Protein AF-A0A165RCX1-F1 (afdb_monomer)

pLDDT: mean 84.47, std 16.73, range [32.44, 98.56]

Nearest PDB structures (foldseek):
  8ajq-assembly2_C  TM=8.311E-01  e=4.755E-07  Pseudomonas aeruginosa PAO1
  3fm0-assembly1_A  TM=1.451E-01  e=5.778E+00  Homo sapiens
  7uio-assembly1_Bp  TM=1.287E-01  e=6.881E+00  Saccharomyces cerevisiae S288C
  7uic-assembly1_p  TM=1.287E-01  e=6.881E+00  Saccharomyces cerevisiae S288C

Sequence (356 aa):
MSTLGETTLGGSCHCGALTYTATTSSPTFTGYCHCTKCQRLTGGPLVATIHFPPNSVTFSAVPVAALHTYRPASCPHETRYRCNVCGVGVGSVNAMEGHTAV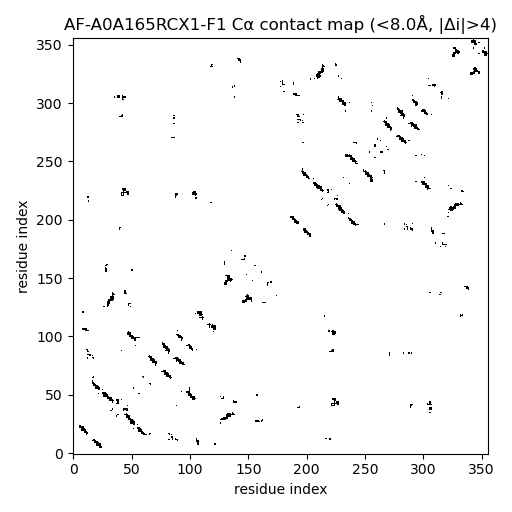WGATLTRIAVAGEDSAGKIAMWEKISPVLHFYYGVRVLDVRDGLRKYRESAPEEAGKPGSWNLQGGDMEETDGGEGRSENGGDSDVIHGGCFCGEVRYTFSPSSIKRSAYCHCTQCQKLSGCPFIHTIHLFSSAVSFTLAPSGDSKTEKSTILASDIDANALPSSFRTYNSPVKSHKTRLRCATCGTCVASSNSQTGTTSVWGVHLTRSQSEHISHWDKVKPTAHIFYDTHLLEIKDGLSKWSGYEGSSKRLDL

Solvent-accessible surface area (backbone atoms only — not comparable to full-atom values): 19207 Å² total; per-residue (Å²): 134,81,79,81,72,87,47,76,44,48,28,31,29,70,78,56,33,24,32,36,40,31,51,62,91,44,58,34,38,36,28,34,39,15,38,66,67,57,13,40,59,34,33,8,55,36,34,36,37,39,25,24,47,63,90,50,61,50,77,49,41,62,58,63,77,21,51,39,75,49,56,47,87,93,42,70,56,35,40,34,37,28,20,64,68,64,51,13,53,42,32,36,38,31,71,81,80,48,32,32,36,33,26,51,39,16,40,40,61,46,62,50,93,98,45,76,55,68,46,51,48,60,64,40,94,80,58,54,57,55,32,34,17,18,46,71,54,44,79,69,78,72,67,69,78,56,49,72,26,54,54,63,71,59,89,62,62,44,42,93,79,47,84,67,70,66,80,68,84,78,83,81,68,82,77,60,80,81,76,79,77,88,73,70,97,63,73,60,47,50,31,34,32,84,80,58,41,37,29,36,39,33,44,61,90,45,57,77,43,32,26,36,36,14,38,56,68,54,10,25,56,28,11,6,50,32,28,36,42,35,35,26,45,12,84,50,29,39,34,41,38,38,74,62,98,52,98,78,56,77,70,47,76,46,46,53,64,71,66,38,89,91,68,56,58,79,57,47,41,72,33,60,40,90,92,44,65,55,34,35,36,37,16,29,53,85,75,45,18,62,45,35,31,43,28,75,86,73,54,28,31,30,35,34,60,56,34,38,44,55,45,97,84,62,43,61,56,65,42,91,71,60,55,61,65,32,34,21,22,40,85,25,48,75,63,79,72,66,74,86,59,52,37,12,60,31,55,82,94,79,42,58,73,55,95,126

Radius of gyration: 20.04 Å; Cα contacts (8 Å, |Δi|>4): 829; chains: 1; bounding box: 47×46×71 Å

Foldseek 3Di:
DDDPDFDKWKFAFQVRQKIKIATLLFFQFWEWEQDLVLCQQQLALIWTKTKGAAPRMDMDGVVPQQWDWDADPVGNQKIWIAGPALLATAWIARNVVRITIGTQLRIDFDQDPPHGSFAHHPPCVSRPHQAYACCLLGQDDFPPQHHHYVHGDDPLGRHVPSSPPHHDDDPPPCSDDPDAPPPDDDQKWKFAHPVPQKIKIFGLVQFPAWAWEQGSSSCSSRSHLTFGKTKGQQQGMKIWGDPDPDPPGDIDIDGSLPADPVDHPCQWDWHANPVQNQKIFTAGNVSSRRAWIAGNVPNIIMGTQSRIDADPSSHHHPCVSRPHQAYACCVNGSGDGDRPHWYFVHDPPPGDTDDD

Organism: NCBI:txid1314783

Structure (mmCIF, N/CA/C/O backbone):
data_AF-A0A165RCX1-F1
#
_entry.id   AF-A0A165RCX1-F1
#
loop_
_atom_site.group_PDB
_atom_site.id
_atom_site.type_symbol
_atom_site.label_atom_id
_atom_site.label_alt_id
_atom_site.label_comp_id
_atom_site.label_asym_id
_atom_site.label_entity_id
_atom_site.label_seq_id
_atom_site.pdbx_PDB_ins_code
_atom_site.Cartn_x
_atom_site.Cartn_y
_atom_site.Cartn_z
_atom_site.occupancy
_atom_site.B_iso_or_equiv
_atom_site.auth_seq_id
_atom_site.auth_comp_id
_atom_site.auth_asym_id
_atom_site.auth_atom_id
_atom_site.pdbx_PDB_model_num
ATOM 1 N N . MET A 1 1 ? 10.638 3.370 -43.139 1.00 33.19 1 MET A N 1
ATOM 2 C CA . MET A 1 1 ? 10.515 2.564 -41.907 1.00 33.19 1 MET A CA 1
ATOM 3 C C . MET A 1 1 ? 10.832 3.485 -40.739 1.00 33.19 1 MET A C 1
ATOM 5 O O . MET A 1 1 ? 11.990 3.843 -40.582 1.00 33.19 1 MET A O 1
ATOM 9 N N . SER A 1 2 ? 9.826 3.984 -40.015 1.00 32.88 2 SER A N 1
ATOM 10 C CA . SER A 1 2 ? 10.064 4.814 -38.827 1.00 32.88 2 SER A CA 1
ATOM 11 C C . SER A 1 2 ? 10.505 3.910 -37.681 1.00 32.88 2 SER A C 1
ATOM 13 O O . SER A 1 2 ? 9.765 3.009 -37.287 1.00 32.88 2 SER A O 1
ATOM 15 N N . THR A 1 3 ? 11.702 4.138 -37.157 1.00 32.44 3 THR A N 1
ATOM 16 C CA . THR A 1 3 ? 12.130 3.618 -35.861 1.00 32.44 3 THR A CA 1
ATOM 17 C C . THR A 1 3 ? 11.095 4.037 -34.814 1.00 32.44 3 THR A C 1
ATOM 19 O O . THR A 1 3 ? 10.860 5.226 -34.605 1.00 32.44 3 THR A O 1
ATOM 22 N N . LEU A 1 4 ? 10.402 3.071 -34.203 1.00 39.44 4 LEU A N 1
ATOM 23 C CA . LEU A 1 4 ? 9.544 3.335 -33.047 1.00 39.44 4 LEU A CA 1
ATOM 24 C C . LEU A 1 4 ? 10.448 3.891 -31.942 1.00 39.44 4 LEU A C 1
ATOM 26 O O . LEU A 1 4 ? 11.318 3.179 -31.446 1.00 39.44 4 LEU A O 1
ATOM 30 N N . GLY A 1 5 ? 10.298 5.181 -31.637 1.00 48.25 5 GLY A N 1
ATOM 31 C CA . GLY A 1 5 ? 11.112 5.875 -30.646 1.00 48.25 5 GLY A CA 1
ATOM 32 C C . GLY A 1 5 ? 11.028 5.199 -29.280 1.00 48.25 5 GLY A C 1
ATOM 33 O O . GLY A 1 5 ? 9.949 4.813 -28.821 1.00 48.25 5 GLY A O 1
ATOM 34 N N . GLU A 1 6 ? 12.182 5.056 -28.639 1.00 58.31 6 GLU A N 1
ATOM 35 C CA . GLU A 1 6 ? 12.321 4.617 -27.256 1.00 58.31 6 GLU A CA 1
ATOM 36 C C . GLU A 1 6 ? 11.363 5.427 -26.362 1.00 58.31 6 GLU A C 1
ATOM 38 O O . GLU A 1 6 ? 11.408 6.656 -26.340 1.00 58.31 6 GLU A O 1
ATOM 43 N N . THR A 1 7 ? 10.428 4.756 -25.684 1.00 69.06 7 THR A N 1
ATOM 44 C CA . THR A 1 7 ? 9.457 5.434 -24.812 1.00 69.06 7 THR A CA 1
ATOM 45 C C . THR A 1 7 ? 9.943 5.370 -23.365 1.00 69.06 7 THR A C 1
ATOM 47 O O . THR A 1 7 ? 10.359 4.318 -22.880 1.00 69.06 7 THR A O 1
ATOM 50 N N . THR A 1 8 ? 9.911 6.499 -22.660 1.00 81.69 8 THR A N 1
ATOM 51 C CA . THR A 1 8 ? 10.317 6.584 -21.252 1.00 81.69 8 THR A CA 1
ATOM 52 C C . THR A 1 8 ? 9.111 6.397 -20.335 1.00 81.69 8 THR A C 1
ATOM 54 O O . THR A 1 8 ? 8.131 7.137 -20.407 1.00 81.69 8 THR A O 1
ATOM 57 N N . LEU A 1 9 ? 9.203 5.429 -19.430 1.00 87.06 9 LEU A N 1
ATOM 58 C CA . LEU A 1 9 ? 8.321 5.260 -18.290 1.00 87.06 9 LEU A CA 1
ATOM 59 C C . LEU A 1 9 ? 8.749 6.213 -17.178 1.00 87.06 9 LEU A C 1
ATOM 61 O O . LEU A 1 9 ? 9.915 6.242 -16.795 1.00 87.06 9 LEU A O 1
ATOM 65 N N . GLY A 1 10 ? 7.800 6.960 -16.627 1.00 90.94 10 GLY A N 1
ATOM 66 C CA . GLY A 1 10 ? 8.022 7.801 -15.457 1.00 90.94 10 GLY A CA 1
ATOM 67 C C . GLY A 1 10 ? 7.192 7.340 -14.268 1.00 90.94 10 GLY A C 1
ATOM 68 O O . GLY A 1 10 ? 6.138 6.718 -14.422 1.00 90.94 10 GLY A O 1
ATOM 69 N N . GLY A 1 11 ? 7.636 7.702 -13.073 1.00 93.62 11 GLY A N 1
ATOM 70 C CA . GLY A 1 11 ? 6.848 7.548 -11.863 1.00 93.62 11 GLY A CA 1
ATOM 71 C C . GLY A 1 11 ? 7.329 8.440 -10.733 1.00 93.62 11 GLY A C 1
ATOM 72 O O . GLY A 1 11 ? 8.311 9.175 -10.839 1.00 93.62 11 GLY A O 1
ATOM 73 N N . SER A 1 12 ? 6.580 8.412 -9.637 1.00 95.94 12 SER A N 1
ATOM 74 C CA . SER A 1 12 ? 6.828 9.268 -8.484 1.00 95.94 12 SER A CA 1
ATOM 75 C C . SER A 1 12 ? 6.218 8.731 -7.198 1.00 95.94 12 SER A C 1
ATOM 77 O O . SER A 1 12 ? 5.241 7.975 -7.198 1.00 95.94 12 SER A O 1
ATOM 79 N N . CYS A 1 13 ? 6.765 9.180 -6.074 1.00 95.94 13 CYS A N 1
ATOM 80 C CA . CYS A 1 13 ? 6.106 9.092 -4.781 1.00 95.94 13 CYS A CA 1
ATOM 81 C C . CYS A 1 13 ? 4.832 9.964 -4.753 1.00 95.94 13 CYS A C 1
ATOM 83 O O . CYS A 1 13 ? 4.550 10.723 -5.680 1.00 95.94 13 CYS A O 1
ATOM 85 N N . HIS A 1 14 ? 4.050 9.893 -3.673 1.00 94.94 14 HIS A N 1
ATOM 86 C CA . HIS A 1 14 ? 2.786 10.634 -3.591 1.00 94.94 14 HIS A CA 1
ATOM 87 C C . HIS A 1 14 ? 2.949 12.164 -3.635 1.00 94.94 14 HIS A C 1
ATOM 89 O O . HIS A 1 14 ? 2.127 12.836 -4.246 1.00 94.94 14 HIS A O 1
ATOM 95 N N . CYS A 1 15 ? 3.989 12.727 -3.011 1.00 94.62 15 CYS A N 1
ATOM 96 C CA . CYS A 1 15 ? 4.211 14.180 -3.010 1.00 94.62 15 CYS A CA 1
ATOM 97 C C . CYS A 1 15 ? 5.025 14.698 -4.207 1.00 94.62 15 CYS A C 1
ATOM 99 O O . CYS A 1 15 ? 5.270 15.895 -4.280 1.00 94.62 15 CYS A O 1
ATOM 101 N N . GLY A 1 16 ? 5.498 13.824 -5.100 1.00 95.19 16 GLY A N 1
ATOM 102 C CA . GLY A 1 16 ? 6.327 14.206 -6.249 1.00 95.19 16 GLY A CA 1
ATOM 103 C C . GLY A 1 16 ? 7.797 14.517 -5.938 1.00 95.19 16 GLY A C 1
ATOM 104 O O . GLY A 1 16 ? 8.593 14.577 -6.864 1.00 95.19 16 GLY A O 1
ATOM 105 N N . ALA A 1 17 ? 8.194 14.638 -4.666 1.00 97.00 17 ALA A N 1
ATOM 106 C CA . ALA A 1 17 ? 9.572 14.975 -4.281 1.00 97.00 17 ALA A CA 1
ATOM 107 C C . ALA A 1 17 ? 10.608 13.878 -4.598 1.00 97.00 17 ALA A C 1
ATOM 109 O O . ALA A 1 17 ? 11.802 14.148 -4.583 1.00 97.00 17 ALA A O 1
ATOM 110 N N . LEU A 1 18 ? 10.162 12.643 -4.845 1.00 98.00 18 LEU A N 1
ATOM 111 C CA . LEU A 1 18 ? 10.976 11.535 -5.346 1.00 98.00 18 LEU A CA 1
ATOM 112 C C . LEU A 1 18 ? 10.326 11.017 -6.628 1.00 98.00 18 LEU A C 1
ATOM 114 O O . LEU A 1 18 ? 9.176 10.571 -6.597 1.00 98.00 18 LEU A O 1
ATOM 118 N N . THR A 1 19 ? 11.065 11.058 -7.726 1.00 97.44 19 THR A N 1
ATOM 119 C CA . THR A 1 19 ? 10.664 10.592 -9.053 1.00 97.44 19 THR A CA 1
ATOM 120 C C . THR A 1 19 ? 11.616 9.515 -9.555 1.00 97.44 19 THR A C 1
ATOM 122 O O . THR A 1 19 ? 12.693 9.293 -8.993 1.00 97.44 19 THR A O 1
ATOM 125 N N . TYR A 1 20 ? 11.199 8.820 -10.607 1.00 95.00 20 TYR A N 1
ATOM 126 C CA . TYR A 1 20 ? 12.071 7.937 -11.360 1.00 95.00 20 TYR A CA 1
ATOM 127 C C . TYR A 1 20 ? 11.688 7.893 -12.835 1.00 95.00 20 TYR A C 1
ATOM 129 O O . TYR A 1 20 ? 10.532 8.139 -13.192 1.00 95.00 20 TYR A O 1
ATOM 137 N N . THR A 1 21 ? 12.660 7.544 -13.670 1.00 93.38 21 THR A N 1
ATOM 138 C CA . THR A 1 21 ? 12.476 7.257 -15.094 1.00 93.38 21 THR A CA 1
ATOM 139 C C . THR A 1 21 ? 13.126 5.926 -15.460 1.00 93.38 21 THR A C 1
ATOM 141 O O . THR A 1 21 ? 14.134 5.541 -14.867 1.00 93.38 21 THR A O 1
ATOM 144 N N . ALA A 1 22 ? 12.535 5.216 -16.417 1.00 88.56 22 ALA A N 1
ATOM 145 C CA . ALA A 1 22 ? 13.043 3.967 -16.978 1.00 88.56 22 ALA A CA 1
ATOM 146 C C . ALA A 1 22 ? 12.655 3.861 -18.459 1.00 88.56 22 ALA A C 1
ATOM 148 O O . ALA A 1 22 ? 11.635 4.410 -18.863 1.00 88.56 22 ALA A O 1
ATOM 149 N N . THR A 1 23 ? 13.409 3.139 -19.279 1.00 79.19 23 THR A N 1
ATOM 150 C CA . THR A 1 23 ? 13.023 2.892 -20.680 1.00 79.19 23 THR A CA 1
ATOM 151 C C . THR A 1 23 ? 12.038 1.716 -20.784 1.00 79.19 23 THR A C 1
ATOM 153 O O . THR A 1 23 ? 12.286 0.638 -20.248 1.00 79.19 23 THR A O 1
ATOM 156 N N . THR A 1 24 ? 10.928 1.876 -21.520 1.00 63.91 24 THR A N 1
ATOM 157 C CA . THR A 1 24 ? 9.853 0.864 -21.622 1.00 63.91 24 THR A CA 1
ATOM 158 C C . THR A 1 24 ? 10.139 -0.282 -22.583 1.00 63.91 24 THR A C 1
ATOM 160 O O . THR A 1 24 ? 9.441 -1.285 -22.525 1.00 63.91 24 THR A O 1
ATOM 163 N N . SER A 1 25 ? 11.118 -0.165 -23.483 1.00 65.38 25 SER A N 1
ATOM 164 C CA . SER A 1 25 ? 11.589 -1.315 -24.275 1.00 65.38 25 SER A CA 1
ATOM 165 C C . SER A 1 25 ? 12.418 -2.298 -23.442 1.00 65.38 25 SER A C 1
ATOM 167 O O . SER A 1 25 ? 12.878 -3.304 -23.973 1.00 65.38 25 SER A O 1
ATOM 169 N N . SER A 1 26 ? 12.622 -1.990 -22.158 1.00 65.88 26 SER A N 1
ATOM 170 C CA . SER A 1 26 ? 13.624 -2.623 -21.317 1.00 65.88 26 SER A CA 1
ATOM 171 C C . SER A 1 26 ? 13.150 -3.136 -19.954 1.00 65.88 26 SER A C 1
ATOM 173 O O . SER A 1 26 ? 14.048 -3.478 -19.191 1.00 65.88 26 SER A O 1
ATOM 175 N N . PRO A 1 27 ? 11.859 -3.229 -19.544 1.00 82.31 27 PRO A N 1
ATOM 176 C CA . PRO A 1 27 ? 11.583 -4.070 -18.386 1.00 82.31 27 PRO A CA 1
ATOM 177 C C . PRO A 1 27 ? 12.068 -5.496 -18.713 1.00 82.31 27 PRO A C 1
ATOM 179 O O . PRO A 1 27 ? 12.226 -5.844 -19.879 1.00 82.31 27 PRO A O 1
ATOM 182 N N . THR A 1 28 ? 12.396 -6.294 -17.701 1.00 82.38 28 THR A N 1
ATOM 183 C CA . THR A 1 28 ? 12.773 -7.716 -17.816 1.00 82.38 28 THR A CA 1
ATOM 184 C C . THR A 1 28 ? 11.631 -8.628 -17.396 1.00 82.38 28 THR A C 1
ATOM 186 O O . THR A 1 28 ? 11.452 -9.695 -17.976 1.00 82.38 28 THR A O 1
ATOM 189 N N . PHE A 1 29 ? 10.838 -8.199 -16.411 1.00 85.81 29 PHE A N 1
ATOM 190 C CA . PHE A 1 29 ? 9.737 -8.977 -15.858 1.00 85.81 29 PHE A CA 1
ATOM 191 C C . PHE A 1 29 ? 8.668 -8.084 -15.205 1.00 85.81 29 PHE A C 1
ATOM 193 O O . PHE A 1 29 ? 8.992 -7.092 -14.554 1.00 85.81 29 PHE A O 1
ATOM 200 N N . THR A 1 30 ? 7.388 -8.447 -15.319 1.00 90.44 30 THR A N 1
ATOM 201 C CA . THR A 1 30 ? 6.288 -7.821 -14.567 1.00 90.44 30 THR A CA 1
ATOM 202 C C . THR A 1 30 ? 5.461 -8.877 -13.844 1.00 90.44 30 THR A C 1
ATOM 204 O O . THR A 1 30 ? 4.984 -9.844 -14.434 1.00 90.44 30 THR A O 1
ATOM 207 N N . GLY A 1 31 ? 5.245 -8.698 -12.542 1.00 93.31 31 GLY A N 1
ATOM 208 C CA . GLY A 1 31 ? 4.574 -9.714 -11.730 1.00 93.31 31 GLY A CA 1
ATOM 209 C C . GLY A 1 31 ? 3.887 -9.156 -10.495 1.00 93.31 31 GLY A C 1
ATOM 210 O O . GLY A 1 31 ? 4.320 -8.150 -9.925 1.00 93.31 31 GLY A O 1
ATOM 211 N N . TYR A 1 32 ? 2.830 -9.836 -10.058 1.00 96.56 32 TYR A N 1
ATOM 212 C CA . TYR A 1 32 ? 2.192 -9.592 -8.772 1.00 96.56 32 TYR A CA 1
ATOM 213 C C . TYR A 1 32 ? 2.897 -10.405 -7.684 1.00 96.56 32 TYR A C 1
ATOM 215 O O . TYR A 1 32 ? 2.790 -11.630 -7.638 1.00 96.56 32 TYR A O 1
ATOM 223 N N . CYS A 1 33 ? 3.600 -9.713 -6.789 1.00 95.19 33 CYS A N 1
ATOM 224 C CA . CYS A 1 33 ? 4.242 -10.326 -5.633 1.00 95.19 33 CYS A CA 1
ATOM 225 C C . CYS A 1 33 ? 3.265 -10.392 -4.458 1.00 95.19 33 CYS A C 1
ATOM 227 O O . CYS A 1 33 ? 2.724 -9.365 -4.030 1.00 95.19 33 CYS A O 1
ATOM 229 N N . HIS A 1 34 ? 3.092 -11.592 -3.908 1.00 96.06 34 HIS A N 1
ATOM 230 C CA . HIS A 1 34 ? 2.245 -11.858 -2.744 1.00 96.06 34 HIS A CA 1
ATOM 231 C C . HIS A 1 34 ? 3.045 -12.076 -1.461 1.00 96.06 34 HIS A C 1
ATOM 233 O O . HIS A 1 34 ? 2.449 -12.358 -0.432 1.00 96.06 34 HIS A O 1
ATOM 239 N N . CYS A 1 35 ? 4.373 -11.938 -1.451 1.00 92.19 35 CYS A N 1
ATOM 240 C CA . CYS A 1 35 ? 5.143 -12.283 -0.255 1.00 92.19 35 CYS A CA 1
ATOM 241 C C . CYS A 1 35 ? 4.790 -11.378 0.940 1.00 92.19 35 CYS A C 1
ATOM 243 O O . CYS A 1 35 ? 4.553 -10.171 0.800 1.00 92.19 35 CYS A O 1
ATOM 245 N N . THR A 1 36 ? 4.813 -11.937 2.151 1.00 90.81 36 THR A N 1
ATOM 246 C CA . THR A 1 36 ? 4.453 -11.202 3.377 1.00 90.81 36 THR A CA 1
ATOM 247 C C . THR A 1 36 ? 5.357 -9.990 3.624 1.00 90.81 36 THR A C 1
ATOM 249 O O . THR A 1 36 ? 4.911 -8.993 4.195 1.00 90.81 36 THR A O 1
ATOM 252 N N . LYS A 1 37 ? 6.606 -10.006 3.132 1.00 89.12 37 LYS A N 1
ATOM 253 C CA . LYS A 1 37 ? 7.520 -8.852 3.183 1.00 89.12 37 LYS A CA 1
ATOM 254 C C . LYS A 1 37 ? 6.995 -7.679 2.345 1.00 89.12 37 LYS A C 1
ATOM 256 O O . LYS A 1 37 ? 6.955 -6.556 2.849 1.00 89.12 37 LYS A O 1
ATOM 261 N N . CYS A 1 38 ? 6.571 -7.925 1.104 1.00 90.94 38 CYS A N 1
ATOM 262 C CA . CYS A 1 38 ? 5.981 -6.908 0.231 1.00 90.94 38 CYS A CA 1
ATOM 263 C C . CYS A 1 38 ? 4.650 -6.404 0.789 1.00 90.94 38 CYS A C 1
ATOM 265 O O . CYS A 1 38 ? 4.443 -5.190 0.844 1.00 90.94 38 CYS A O 1
ATOM 267 N N . GLN A 1 39 ? 3.800 -7.309 1.284 1.00 93.88 39 GLN A N 1
ATOM 268 C CA . GLN A 1 39 ? 2.533 -6.942 1.920 1.00 93.88 39 GLN A CA 1
ATOM 269 C C . GLN A 1 39 ? 2.754 -6.008 3.120 1.00 93.88 39 GLN A C 1
ATOM 271 O O . GLN A 1 39 ? 2.179 -4.922 3.201 1.00 93.88 39 GLN A O 1
ATOM 276 N N . ARG A 1 40 ? 3.662 -6.375 4.037 1.00 89.06 40 ARG A N 1
ATOM 277 C CA . ARG A 1 40 ? 3.964 -5.558 5.220 1.00 89.06 40 ARG A CA 1
ATOM 278 C C . ARG A 1 40 ? 4.644 -4.235 4.870 1.00 89.06 40 ARG A C 1
ATOM 280 O O . ARG A 1 40 ? 4.376 -3.233 5.524 1.00 89.06 40 ARG A O 1
ATOM 287 N N . LEU A 1 41 ? 5.492 -4.192 3.845 1.00 86.56 41 LEU A N 1
ATOM 288 C CA . LEU A 1 41 ? 6.170 -2.960 3.438 1.00 86.56 41 LEU A CA 1
ATOM 289 C C . LEU A 1 41 ? 5.199 -1.913 2.875 1.00 86.56 41 LEU A C 1
ATOM 291 O O . LEU A 1 41 ? 5.321 -0.724 3.176 1.00 86.56 41 LEU A O 1
ATOM 295 N N . THR A 1 42 ? 4.282 -2.361 2.024 1.00 90.25 42 THR A N 1
ATOM 296 C CA . THR A 1 42 ? 3.427 -1.494 1.204 1.00 90.25 42 THR A CA 1
ATOM 297 C C . THR A 1 42 ? 2.068 -1.220 1.845 1.00 90.25 42 THR A C 1
ATOM 299 O O . THR A 1 42 ? 1.479 -0.166 1.614 1.00 90.25 42 THR A O 1
ATOM 302 N N . GLY A 1 43 ? 1.579 -2.139 2.685 1.00 90.75 43 GLY A N 1
ATOM 303 C CA . GLY A 1 43 ? 0.225 -2.101 3.240 1.00 90.75 43 GLY A CA 1
ATOM 304 C C . GLY A 1 43 ? -0.846 -2.656 2.291 1.00 90.75 43 GLY A C 1
ATOM 305 O O . GLY A 1 43 ? -2.028 -2.621 2.633 1.00 90.75 43 GLY A O 1
ATOM 306 N N . GLY A 1 44 ? -0.462 -3.163 1.112 1.00 95.38 44 GLY A N 1
ATOM 307 C CA . GLY A 1 44 ? -1.372 -3.800 0.159 1.00 95.38 44 GLY A CA 1
ATOM 308 C C . GLY A 1 44 ? -1.352 -5.335 0.242 1.00 95.38 44 GLY A C 1
ATOM 309 O O . GLY A 1 44 ? -0.320 -5.904 0.594 1.00 95.38 44 GLY A O 1
ATOM 310 N N . PRO A 1 45 ? -2.456 -6.027 -0.109 1.00 96.75 45 PRO A N 1
ATOM 311 C CA . PRO A 1 45 ? -2.516 -7.496 -0.186 1.00 96.75 45 PRO A CA 1
ATOM 312 C C . PRO A 1 45 ? -1.529 -8.130 -1.174 1.00 96.75 45 PRO A C 1
ATOM 314 O O . PRO A 1 45 ? -1.142 -9.281 -1.008 1.00 96.75 45 PRO A O 1
ATOM 317 N N . LEU A 1 46 ? -1.127 -7.370 -2.191 1.00 97.31 46 LEU A N 1
ATOM 318 C CA . LEU A 1 46 ? -0.131 -7.726 -3.196 1.00 97.31 46 LEU A CA 1
ATOM 319 C C . LEU A 1 46 ? 0.473 -6.444 -3.776 1.00 97.31 46 LEU A C 1
ATOM 321 O O . LEU A 1 46 ? -0.124 -5.367 -3.672 1.00 97.31 46 LEU A O 1
ATOM 325 N N . VAL A 1 47 ? 1.633 -6.545 -4.419 1.00 96.00 47 VAL A N 1
ATOM 326 C CA . VAL A 1 47 ? 2.260 -5.422 -5.133 1.00 96.00 47 VAL A CA 1
ATOM 327 C C . VAL A 1 47 ? 2.519 -5.799 -6.587 1.00 96.00 47 VAL A C 1
ATOM 329 O O . VAL A 1 47 ? 3.013 -6.886 -6.876 1.00 96.00 47 VAL A O 1
ATOM 332 N N . ALA A 1 48 ? 2.182 -4.896 -7.508 1.00 95.19 48 ALA A N 1
ATOM 333 C CA . ALA A 1 48 ? 2.622 -4.994 -8.895 1.00 95.19 48 ALA A CA 1
ATOM 334 C C . ALA A 1 48 ? 4.086 -4.554 -8.965 1.00 95.19 48 ALA A C 1
ATOM 336 O O . ALA A 1 48 ? 4.401 -3.409 -8.633 1.00 95.19 48 ALA A O 1
ATOM 337 N N . THR A 1 49 ? 4.969 -5.460 -9.365 1.00 93.56 49 THR A N 1
ATOM 338 C CA . THR A 1 49 ? 6.407 -5.209 -9.489 1.00 93.56 49 THR A CA 1
ATOM 339 C C . THR A 1 49 ? 6.792 -5.179 -10.956 1.00 93.56 49 THR A C 1
ATOM 341 O O . THR A 1 49 ? 6.449 -6.098 -11.697 1.00 93.56 49 THR A O 1
ATOM 344 N N . ILE A 1 50 ? 7.471 -4.109 -11.364 1.00 92.19 50 ILE A N 1
ATOM 345 C CA . ILE A 1 50 ? 7.995 -3.928 -12.718 1.00 92.19 50 ILE A CA 1
ATOM 346 C C . ILE A 1 50 ? 9.511 -3.958 -12.599 1.00 92.19 50 ILE A C 1
ATOM 348 O O . ILE A 1 50 ? 10.094 -3.068 -11.981 1.00 92.19 50 ILE A O 1
ATOM 352 N N . HIS A 1 51 ? 10.127 -5.008 -13.119 1.00 90.50 51 HIS A N 1
ATOM 353 C CA . HIS A 1 51 ? 11.556 -5.262 -13.022 1.00 90.50 51 HIS A CA 1
ATOM 354 C C . HIS A 1 51 ? 12.242 -4.788 -14.284 1.00 90.50 51 HIS A C 1
ATOM 356 O O . HIS A 1 51 ? 11.726 -4.982 -15.382 1.00 90.50 51 HIS A O 1
ATOM 362 N N . PHE A 1 52 ? 13.408 -4.189 -14.114 1.00 88.75 52 PHE A N 1
ATOM 363 C CA . PHE A 1 52 ? 14.262 -3.700 -15.177 1.00 88.75 52 PHE A CA 1
ATOM 364 C C . PHE A 1 52 ? 15.708 -4.176 -14.958 1.00 88.75 52 PHE A C 1
ATOM 366 O O . PHE A 1 52 ? 16.087 -4.459 -13.812 1.00 88.75 52 PHE A O 1
ATOM 373 N N . PRO A 1 53 ? 16.544 -4.217 -16.014 1.00 85.12 53 PRO A N 1
ATOM 374 C CA . PRO A 1 53 ? 17.971 -4.485 -15.916 1.00 85.12 53 PRO A CA 1
ATOM 375 C C . PRO A 1 53 ? 18.671 -3.545 -14.927 1.00 85.12 53 PRO A C 1
ATOM 377 O O . PRO A 1 53 ? 18.170 -2.445 -14.648 1.00 85.12 53 PRO A O 1
ATOM 380 N N . PRO A 1 54 ? 19.867 -3.908 -14.438 1.00 79.75 54 PRO A N 1
ATOM 381 C CA . PRO A 1 54 ? 20.671 -3.006 -13.627 1.00 79.75 54 PRO A CA 1
ATOM 382 C C . PRO A 1 54 ? 20.869 -1.664 -14.337 1.00 79.75 54 PRO A C 1
ATOM 384 O O . PRO A 1 54 ? 21.034 -1.620 -15.554 1.00 79.75 54 PRO A O 1
ATOM 387 N N . ASN A 1 55 ? 20.897 -0.572 -13.572 1.00 81.88 55 ASN A N 1
ATOM 388 C CA . ASN A 1 55 ? 21.234 0.776 -14.056 1.00 81.88 55 ASN A CA 1
ATOM 389 C C . ASN A 1 55 ? 20.283 1.375 -15.115 1.00 81.88 55 ASN A C 1
ATOM 391 O O . ASN A 1 55 ? 20.571 2.438 -15.653 1.00 81.88 55 ASN A O 1
ATOM 395 N N . SER A 1 56 ? 19.147 0.735 -15.400 1.00 87.06 56 SER A N 1
ATOM 396 C CA . SER A 1 56 ? 18.157 1.215 -16.381 1.00 87.06 56 SER A CA 1
ATOM 397 C C . SER A 1 56 ? 17.063 2.107 -15.778 1.00 87.06 56 SER A C 1
ATOM 399 O O . SER A 1 56 ? 16.238 2.660 -16.505 1.00 87.06 56 SER A O 1
ATOM 401 N N . VAL A 1 57 ? 17.061 2.258 -14.450 1.00 91.69 57 VAL A N 1
ATOM 402 C CA . VAL A 1 57 ? 16.145 3.127 -13.709 1.00 91.69 57 VAL A CA 1
ATOM 403 C C . VAL A 1 57 ? 16.951 4.225 -13.032 1.00 91.69 57 VAL A C 1
ATOM 405 O O . VAL A 1 57 ? 17.863 3.948 -12.253 1.00 91.69 57 VAL A O 1
ATOM 408 N N . THR A 1 58 ? 16.584 5.476 -13.291 1.00 93.00 58 THR A N 1
ATOM 409 C CA . THR A 1 58 ? 17.182 6.641 -12.634 1.00 93.00 58 THR A CA 1
ATOM 410 C C . THR A 1 58 ? 16.212 7.187 -11.599 1.00 93.00 58 THR A C 1
ATOM 412 O O . THR A 1 58 ? 15.100 7.572 -11.945 1.00 93.00 58 THR A O 1
ATOM 415 N N . PHE A 1 59 ? 16.627 7.244 -10.331 1.00 94.94 59 PHE A N 1
ATOM 416 C CA . PHE A 1 59 ? 15.872 7.894 -9.256 1.00 94.94 59 PHE A CA 1
ATOM 417 C C . PHE A 1 59 ? 16.351 9.336 -9.076 1.00 94.94 59 PHE A C 1
ATOM 419 O O . PHE A 1 59 ? 17.550 9.604 -9.089 1.00 94.94 59 PHE A O 1
ATOM 426 N N . SER A 1 60 ? 15.430 10.276 -8.884 1.00 96.50 60 SER A N 1
ATOM 427 C CA . SER A 1 60 ? 15.742 11.698 -8.696 1.00 96.50 60 SER A CA 1
ATOM 428 C C . SER A 1 60 ? 14.886 12.292 -7.587 1.00 96.50 60 SER A C 1
ATOM 430 O O . SER A 1 60 ? 13.721 11.933 -7.438 1.00 96.50 60 SER A O 1
ATOM 432 N N . ALA A 1 61 ? 15.454 13.190 -6.782 1.00 97.69 61 ALA A N 1
ATOM 433 C CA . ALA A 1 61 ? 14.741 13.787 -5.661 1.00 97.69 61 ALA A CA 1
ATOM 434 C C . ALA A 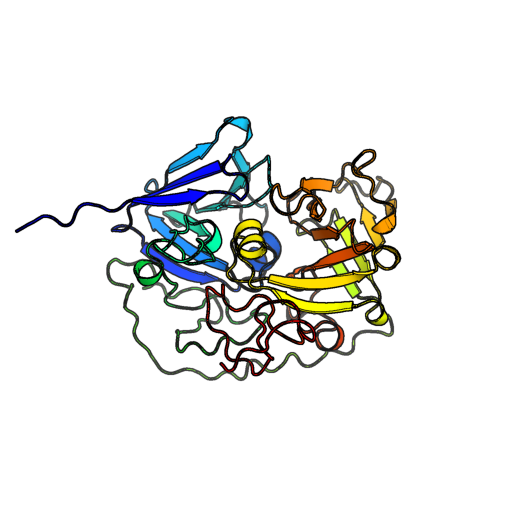1 61 ? 15.017 15.280 -5.515 1.00 97.69 61 ALA A C 1
ATOM 436 O O . ALA A 1 61 ? 16.160 15.726 -5.624 1.00 97.69 61 ALA A O 1
ATOM 437 N N . VAL A 1 62 ? 13.956 16.034 -5.229 1.00 95.75 62 VAL A N 1
ATOM 438 C CA . VAL A 1 62 ? 14.007 17.477 -4.991 1.00 95.75 62 VAL A CA 1
ATOM 439 C C . VAL A 1 62 ? 13.193 17.802 -3.729 1.00 95.75 62 VAL A C 1
ATOM 441 O O . VAL A 1 62 ? 11.974 17.615 -3.733 1.00 95.75 62 VAL A O 1
ATOM 444 N N . PRO A 1 63 ? 13.837 18.276 -2.643 1.00 96.69 63 PRO A N 1
ATOM 445 C CA . PRO A 1 63 ? 15.293 18.362 -2.461 1.00 96.69 63 PRO A CA 1
ATOM 446 C C . PRO A 1 63 ? 15.946 16.969 -2.419 1.00 96.69 63 PRO A C 1
ATOM 448 O O . PRO A 1 63 ? 15.264 15.975 -2.186 1.00 96.69 63 PRO A O 1
ATOM 451 N N . VAL A 1 64 ? 17.274 16.886 -2.560 1.00 95.50 64 VAL A N 1
ATOM 452 C CA . VAL A 1 64 ? 18.025 15.610 -2.479 1.00 95.50 64 VAL A CA 1
ATOM 453 C C . VAL A 1 64 ? 17.703 14.838 -1.191 1.00 95.50 64 VAL A C 1
ATOM 455 O O . VAL A 1 64 ? 17.541 13.621 -1.220 1.00 95.50 64 VAL A O 1
ATOM 458 N N . ALA A 1 65 ? 17.498 15.550 -0.076 1.00 95.94 65 ALA A N 1
ATOM 459 C CA . ALA A 1 65 ? 17.103 14.977 1.213 1.00 95.94 65 ALA A CA 1
ATOM 460 C C . ALA A 1 65 ? 15.748 14.234 1.193 1.00 95.94 65 ALA A C 1
ATOM 462 O O . ALA A 1 65 ? 15.441 13.481 2.122 1.00 95.94 65 ALA A O 1
ATOM 463 N N . ALA A 1 66 ? 14.927 14.422 0.153 1.00 96.81 66 ALA A N 1
ATOM 464 C CA . ALA A 1 66 ? 13.692 13.676 -0.035 1.00 96.81 66 ALA A CA 1
ATOM 465 C C . ALA A 1 66 ? 13.938 12.213 -0.437 1.00 96.81 66 ALA A C 1
ATOM 467 O O . ALA A 1 66 ? 13.023 11.409 -0.269 1.00 96.81 66 ALA A O 1
ATOM 468 N N . LEU A 1 67 ? 15.127 11.837 -0.920 1.00 96.62 67 LEU A N 1
ATOM 469 C CA . LEU A 1 67 ? 15.487 10.440 -1.164 1.00 96.62 67 LEU A CA 1
ATOM 470 C C . LEU A 1 67 ? 16.009 9.782 0.118 1.00 96.62 67 LEU A C 1
ATOM 472 O O . LEU A 1 67 ? 16.936 10.268 0.757 1.00 96.62 67 LEU A O 1
ATOM 476 N N . HIS A 1 68 ? 15.442 8.628 0.453 1.00 94.50 68 HIS A N 1
ATOM 477 C CA . HIS A 1 68 ? 15.932 7.746 1.500 1.00 94.50 68 HIS A CA 1
ATOM 478 C C . HIS A 1 68 ? 16.116 6.339 0.960 1.00 94.50 68 HIS A C 1
ATOM 480 O O . HIS A 1 68 ? 15.181 5.749 0.406 1.00 94.50 68 HIS A O 1
ATOM 486 N N . THR A 1 69 ? 17.301 5.783 1.187 1.00 93.56 69 THR A N 1
ATOM 487 C CA . THR A 1 69 ? 17.618 4.396 0.869 1.00 93.56 69 THR A CA 1
ATOM 488 C C . THR A 1 69 ? 17.916 3.617 2.138 1.00 93.56 69 THR A C 1
ATOM 490 O O . THR A 1 69 ? 18.465 4.149 3.098 1.00 93.56 69 THR A O 1
ATOM 493 N N . TYR A 1 70 ? 17.504 2.353 2.179 1.00 89.56 70 TYR A N 1
ATOM 494 C CA . TYR A 1 70 ? 17.840 1.471 3.293 1.00 89.56 70 TYR A CA 1
ATOM 495 C C . TYR A 1 70 ? 17.842 0.009 2.863 1.00 89.56 70 TYR A C 1
ATOM 497 O O . TYR A 1 70 ? 17.140 -0.371 1.923 1.00 89.56 70 TYR A O 1
ATOM 505 N N . ARG A 1 71 ? 18.606 -0.812 3.585 1.00 88.75 71 ARG A N 1
ATOM 506 C CA . ARG A 1 71 ? 18.654 -2.266 3.408 1.00 88.75 71 ARG A CA 1
ATOM 507 C C . ARG A 1 71 ? 17.974 -2.938 4.597 1.00 88.75 71 ARG A C 1
ATOM 509 O O . ARG A 1 71 ? 18.436 -2.765 5.725 1.00 88.75 71 ARG A O 1
ATOM 516 N N . PRO A 1 72 ? 16.852 -3.645 4.402 1.00 79.25 72 PRO A N 1
ATOM 517 C CA . PRO A 1 72 ? 16.234 -4.401 5.481 1.00 79.25 72 PRO A CA 1
ATOM 518 C C . PRO A 1 72 ? 17.171 -5.513 5.959 1.00 79.25 72 PRO A C 1
ATOM 520 O O . PRO A 1 72 ? 17.701 -6.258 5.142 1.00 79.25 72 PRO A O 1
ATOM 523 N N . ALA A 1 73 ? 17.291 -5.713 7.273 1.00 79.31 73 ALA A N 1
ATOM 524 C CA . ALA A 1 73 ? 18.068 -6.830 7.824 1.00 79.31 73 ALA A CA 1
ATOM 525 C C . ALA A 1 73 ? 17.572 -8.205 7.325 1.00 79.31 73 ALA A C 1
ATOM 527 O O . ALA A 1 73 ? 18.356 -9.127 7.144 1.00 79.31 73 ALA A O 1
ATOM 528 N N . SER A 1 74 ? 16.272 -8.328 7.032 1.00 75.62 74 SER A N 1
ATOM 529 C CA . SER A 1 74 ? 15.655 -9.547 6.488 1.00 75.62 74 SER A CA 1
ATOM 530 C C . SER A 1 74 ? 15.870 -9.761 4.982 1.00 75.62 74 SER A C 1
ATOM 532 O O . SER A 1 74 ? 15.372 -10.747 4.428 1.00 75.62 74 SER A O 1
ATOM 534 N N . CYS A 1 75 ? 16.530 -8.819 4.302 1.00 78.06 75 CYS A N 1
ATOM 535 C CA . CYS A 1 75 ? 16.931 -8.910 2.901 1.00 78.06 75 CYS A CA 1
ATOM 536 C C . CYS A 1 75 ? 18.110 -7.944 2.647 1.00 78.06 75 CYS A C 1
ATOM 538 O O . CYS A 1 75 ? 17.924 -6.886 2.043 1.00 78.06 75 CYS A O 1
ATOM 540 N N . PRO A 1 76 ? 19.323 -8.263 3.137 1.00 82.31 76 PRO A N 1
ATOM 541 C CA . PRO A 1 76 ? 20.453 -7.328 3.124 1.00 82.31 76 PRO A CA 1
ATOM 542 C C . PRO A 1 76 ? 20.963 -7.004 1.710 1.00 82.31 76 PRO A C 1
ATOM 544 O O . PRO A 1 76 ? 21.673 -6.019 1.520 1.00 82.31 76 PRO A O 1
ATOM 547 N N . HIS A 1 77 ? 20.576 -7.803 0.715 1.00 84.69 77 HIS A N 1
ATOM 548 C CA . HIS A 1 77 ? 20.930 -7.625 -0.694 1.00 84.69 77 HIS A CA 1
ATOM 549 C C . HIS A 1 77 ? 19.988 -6.669 -1.446 1.00 84.69 77 HIS A C 1
ATOM 551 O O . HIS A 1 77 ? 20.299 -6.250 -2.562 1.00 84.69 77 HIS A O 1
ATOM 557 N N . GLU A 1 78 ? 18.862 -6.291 -0.832 1.00 87.81 78 GLU A N 1
ATOM 558 C CA . GLU A 1 78 ? 17.868 -5.386 -1.405 1.00 87.81 78 GLU A CA 1
ATOM 559 C C . GLU A 1 78 ? 18.029 -3.974 -0.825 1.00 87.81 78 GLU A C 1
ATOM 561 O O . GLU A 1 78 ? 17.834 -3.735 0.367 1.00 87.81 78 GLU A O 1
ATOM 566 N N . THR A 1 79 ? 18.334 -3.001 -1.683 1.00 91.88 79 THR A N 1
ATOM 567 C CA . THR A 1 79 ? 18.312 -1.576 -1.331 1.00 91.88 79 THR A CA 1
ATOM 568 C C . THR A 1 79 ? 16.967 -0.986 -1.727 1.00 91.88 79 THR A C 1
ATOM 570 O O . THR A 1 79 ? 16.620 -0.958 -2.903 1.00 91.88 79 THR A O 1
ATOM 573 N N . ARG A 1 80 ? 16.192 -0.498 -0.760 1.00 91.69 80 ARG A N 1
ATOM 574 C CA . ARG A 1 80 ? 14.850 0.057 -0.988 1.00 91.69 80 ARG A CA 1
ATOM 575 C C . ARG A 1 80 ? 14.886 1.568 -1.120 1.00 91.69 80 ARG A C 1
ATOM 577 O O . ARG A 1 80 ? 15.566 2.221 -0.338 1.00 91.69 80 ARG A O 1
ATOM 584 N N . TYR A 1 81 ? 14.087 2.109 -2.035 1.00 94.88 81 TYR A N 1
ATOM 585 C CA . TYR A 1 81 ? 13.992 3.538 -2.333 1.00 94.88 81 TYR A CA 1
ATOM 586 C C . TYR A 1 81 ? 12.659 4.092 -1.832 1.00 94.88 81 TYR A C 1
ATOM 588 O O . TYR A 1 81 ? 11.582 3.606 -2.192 1.00 94.88 81 TYR A O 1
ATOM 596 N N . ARG A 1 82 ? 12.723 5.121 -0.984 1.00 94.81 82 ARG A N 1
ATOM 597 C CA . ARG A 1 82 ? 11.567 5.745 -0.332 1.00 94.81 82 ARG A CA 1
ATOM 598 C C . ARG A 1 82 ? 11.703 7.262 -0.313 1.00 94.81 82 ARG A C 1
ATOM 600 O O . ARG A 1 82 ? 12.800 7.795 -0.213 1.00 94.81 82 ARG A O 1
ATOM 607 N N . CYS A 1 83 ? 10.568 7.953 -0.341 1.00 96.38 83 CYS A N 1
ATOM 608 C CA . CYS A 1 83 ? 10.519 9.390 -0.110 1.00 96.38 83 CYS A CA 1
ATOM 609 C C . CYS A 1 83 ? 10.522 9.734 1.393 1.00 96.38 83 CYS A C 1
ATOM 611 O O . CYS A 1 83 ? 9.627 9.297 2.111 1.00 96.38 83 CYS A O 1
ATOM 613 N N . ASN A 1 84 ? 11.449 10.569 1.866 1.00 94.62 84 ASN A N 1
ATOM 614 C CA . ASN A 1 84 ? 11.489 11.074 3.248 1.00 94.62 84 ASN A CA 1
ATOM 615 C C . ASN A 1 84 ? 10.349 12.044 3.593 1.00 94.62 84 ASN A C 1
ATOM 617 O O . ASN A 1 84 ? 10.051 12.229 4.768 1.00 94.62 84 ASN A O 1
ATOM 621 N N . VAL A 1 85 ? 9.697 12.639 2.589 1.00 94.69 85 VAL A N 1
ATOM 622 C CA . VAL A 1 85 ? 8.599 13.598 2.793 1.00 94.69 85 VAL A CA 1
ATOM 623 C C . VAL A 1 85 ? 7.265 12.877 3.003 1.00 94.69 85 VAL A C 1
ATOM 625 O O . VAL A 1 85 ? 6.583 13.107 3.993 1.00 94.69 85 VAL A O 1
ATOM 628 N N . CYS A 1 86 ? 6.877 11.979 2.088 1.00 94.69 86 CYS A N 1
ATOM 629 C CA . CYS A 1 86 ? 5.586 11.273 2.168 1.00 94.69 86 CYS A CA 1
ATOM 630 C C . CYS A 1 86 ? 5.676 9.813 2.647 1.00 94.69 86 CYS A C 1
ATOM 632 O O . CYS A 1 86 ? 4.657 9.147 2.873 1.00 94.69 86 CYS A O 1
ATOM 634 N N . GLY A 1 87 ? 6.891 9.278 2.778 1.00 93.69 87 GLY A N 1
ATOM 635 C CA . GLY A 1 87 ? 7.169 7.909 3.213 1.00 93.69 87 GLY A CA 1
ATOM 636 C C . GLY A 1 87 ? 6.832 6.816 2.194 1.00 93.69 87 GLY A C 1
ATOM 637 O O . GLY A 1 87 ? 6.973 5.635 2.510 1.00 93.69 87 GLY A O 1
ATOM 638 N N . VAL A 1 88 ? 6.372 7.168 0.990 1.00 94.88 88 VAL A N 1
ATOM 639 C CA . VAL A 1 88 ? 6.043 6.200 -0.068 1.00 94.88 88 VAL A CA 1
ATOM 640 C C . VAL A 1 88 ? 7.322 5.559 -0.600 1.00 94.88 88 VAL A C 1
ATOM 642 O O . VAL A 1 88 ? 8.255 6.266 -0.985 1.00 94.88 88 VAL A O 1
ATOM 645 N N . GLY A 1 89 ? 7.363 4.226 -0.596 1.00 94.69 89 GLY A N 1
ATOM 646 C CA . GLY A 1 89 ? 8.369 3.462 -1.330 1.00 94.69 89 GLY A CA 1
ATOM 647 C C . GLY A 1 89 ? 8.049 3.497 -2.820 1.00 94.69 89 GLY A C 1
ATOM 648 O O . GLY A 1 89 ? 6.878 3.428 -3.177 1.00 94.69 89 GLY A O 1
ATOM 649 N N . VAL A 1 90 ? 9.062 3.617 -3.671 1.00 95.75 90 VAL A N 1
ATOM 650 C CA . VAL A 1 90 ? 8.885 3.656 -5.137 1.00 95.75 90 VAL A CA 1
ATOM 651 C C . VAL A 1 90 ? 9.475 2.436 -5.837 1.00 95.75 90 VAL A C 1
ATOM 653 O O . VAL A 1 90 ? 9.073 2.124 -6.952 1.00 95.75 90 VAL A O 1
ATOM 656 N N . GLY A 1 91 ? 10.384 1.723 -5.173 1.00 94.06 91 GLY A N 1
ATOM 657 C CA . GLY A 1 91 ? 11.043 0.554 -5.733 1.00 94.06 91 GLY A CA 1
ATOM 658 C C . GLY A 1 91 ? 12.197 0.054 -4.875 1.00 94.06 91 GLY A C 1
ATOM 659 O O . GLY A 1 91 ? 12.416 0.529 -3.751 1.00 94.06 91 GLY A O 1
ATOM 660 N N . SER A 1 92 ? 12.946 -0.892 -5.422 1.00 92.75 92 SER A N 1
ATOM 661 C CA . SER A 1 92 ? 14.163 -1.442 -4.842 1.00 92.75 92 SER A CA 1
ATOM 662 C C . SER A 1 92 ? 15.158 -1.892 -5.910 1.00 92.75 92 SER A C 1
ATOM 664 O O . SER A 1 92 ? 14.807 -2.110 -7.064 1.00 92.75 92 SER A O 1
ATOM 666 N N . VAL A 1 93 ? 16.420 -2.011 -5.510 1.00 90.88 93 VAL A N 1
ATOM 667 C CA . VAL A 1 93 ? 17.507 -2.580 -6.308 1.00 90.88 93 VAL A CA 1
ATOM 668 C C . VAL A 1 93 ? 18.019 -3.812 -5.577 1.00 90.88 93 VAL A C 1
ATOM 670 O O . VAL A 1 93 ? 18.419 -3.709 -4.413 1.00 90.88 93 VAL A O 1
ATOM 673 N N . ASN A 1 94 ? 18.027 -4.960 -6.249 1.00 86.12 94 ASN A N 1
ATOM 674 C CA . ASN A 1 94 ? 18.646 -6.181 -5.748 1.00 86.12 94 ASN A CA 1
ATOM 675 C C . ASN A 1 94 ? 20.030 -6.331 -6.388 1.00 86.12 94 ASN A C 1
ATOM 677 O O . ASN A 1 94 ? 20.151 -6.540 -7.594 1.00 86.12 94 ASN A O 1
ATOM 681 N N . ALA A 1 95 ? 21.079 -6.194 -5.575 1.00 75.75 95 ALA A N 1
ATOM 682 C CA . ALA A 1 95 ? 22.455 -6.211 -6.068 1.00 75.75 95 ALA A CA 1
ATOM 683 C C . ALA A 1 95 ? 22.956 -7.619 -6.434 1.00 75.75 95 ALA A C 1
ATOM 685 O O . ALA A 1 95 ? 23.876 -7.725 -7.237 1.00 75.75 95 ALA A O 1
ATOM 686 N N . MET A 1 96 ? 22.374 -8.684 -5.864 1.00 74.69 96 MET A N 1
ATOM 687 C CA . MET A 1 96 ? 22.758 -10.063 -6.201 1.00 74.69 96 MET A CA 1
ATOM 688 C C . MET A 1 96 ? 22.085 -10.543 -7.481 1.00 74.69 96 MET A C 1
ATOM 690 O O . MET A 1 96 ? 22.728 -11.161 -8.319 1.00 74.69 96 MET A O 1
ATOM 694 N N . GLU A 1 97 ? 20.796 -10.245 -7.631 1.00 70.88 97 GLU A N 1
ATOM 695 C CA . GLU A 1 97 ? 20.003 -10.683 -8.786 1.00 70.88 97 GLU A CA 1
ATOM 696 C C . GLU A 1 97 ? 20.106 -9.717 -9.973 1.00 70.88 97 GLU A C 1
ATOM 698 O O . GLU A 1 97 ? 19.563 -9.992 -11.037 1.00 70.88 97 GLU A O 1
ATOM 703 N N . GLY A 1 98 ? 20.782 -8.575 -9.801 1.00 77.56 98 GLY A N 1
ATOM 704 C CA . GLY A 1 98 ? 21.030 -7.629 -10.882 1.00 77.56 98 GLY A CA 1
ATOM 705 C C . GLY A 1 98 ? 19.741 -7.096 -11.506 1.00 77.56 98 GLY A C 1
ATOM 706 O O . GLY A 1 98 ? 19.618 -7.058 -12.724 1.00 77.56 98 GLY A O 1
ATOM 707 N N . HIS A 1 99 ? 18.766 -6.679 -10.701 1.00 82.44 99 HIS A N 1
ATOM 708 C CA . HIS A 1 99 ? 17.561 -6.035 -11.223 1.00 82.44 99 HIS A CA 1
ATOM 709 C C . HIS A 1 99 ? 17.115 -4.867 -10.343 1.00 82.44 99 HIS A C 1
ATOM 711 O O . HIS A 1 99 ? 17.404 -4.796 -9.144 1.00 82.44 99 HIS A O 1
ATOM 717 N N . THR A 1 100 ? 16.391 -3.937 -10.964 1.00 90.62 100 THR A N 1
ATOM 718 C CA . THR A 1 100 ? 15.700 -2.840 -10.281 1.00 90.62 100 THR A CA 1
ATOM 719 C C . THR A 1 100 ? 14.201 -3.030 -10.437 1.00 90.62 100 THR A C 1
ATOM 721 O O . THR A 1 100 ? 13.706 -3.075 -11.558 1.00 90.62 100 THR A O 1
ATOM 724 N N . ALA A 1 101 ? 13.475 -3.123 -9.328 1.00 92.19 101 ALA A N 1
ATOM 725 C CA . ALA A 1 101 ? 12.023 -3.212 -9.316 1.00 92.19 101 ALA A CA 1
ATOM 726 C C . ALA A 1 101 ? 11.406 -1.857 -8.944 1.00 92.19 101 ALA A C 1
ATOM 728 O O . ALA A 1 101 ? 11.847 -1.213 -7.994 1.00 92.19 101 ALA A O 1
ATOM 729 N N . VAL A 1 102 ? 10.347 -1.439 -9.636 1.00 94.56 102 VAL A N 1
ATOM 730 C CA . VAL A 1 102 ? 9.501 -0.300 -9.236 1.00 94.56 102 VAL A CA 1
ATOM 731 C C . VAL A 1 102 ? 8.075 -0.762 -8.953 1.00 94.56 102 VAL A C 1
ATOM 733 O O . VAL A 1 102 ? 7.594 -1.755 -9.506 1.00 94.56 102 VAL A O 1
ATOM 736 N N . TRP A 1 103 ? 7.384 -0.048 -8.064 1.00 95.25 103 TRP A N 1
ATOM 737 C CA . TRP A 1 103 ? 6.014 -0.385 -7.672 1.00 95.25 103 TRP A CA 1
ATOM 738 C C . TRP A 1 103 ? 5.020 0.204 -8.663 1.00 95.25 103 TRP A C 1
ATOM 740 O O . TRP A 1 103 ? 4.932 1.426 -8.798 1.00 95.25 103 TRP A O 1
ATOM 750 N N . GLY A 1 104 ? 4.233 -0.650 -9.315 1.00 92.56 104 GLY A N 1
ATOM 751 C CA . GLY A 1 104 ? 3.378 -0.269 -10.440 1.00 92.56 104 GLY A CA 1
ATOM 752 C C . GLY A 1 104 ? 2.455 0.912 -10.135 1.00 92.56 104 GLY A C 1
ATOM 753 O O . GLY A 1 104 ? 2.382 1.853 -10.914 1.00 92.56 104 GLY A O 1
ATOM 754 N N . ALA A 1 105 ? 1.832 0.968 -8.952 1.00 93.12 105 ALA A N 1
ATOM 755 C CA . ALA A 1 105 ? 0.913 2.065 -8.632 1.00 93.12 105 ALA A CA 1
ATOM 756 C C . ALA A 1 105 ? 1.590 3.427 -8.366 1.00 93.12 105 ALA A C 1
ATOM 758 O O . ALA A 1 105 ? 0.896 4.434 -8.177 1.00 93.12 105 ALA A O 1
ATOM 759 N N . THR A 1 106 ? 2.928 3.469 -8.359 1.00 94.56 106 THR A N 1
ATOM 760 C CA . THR A 1 106 ? 3.723 4.704 -8.293 1.00 94.56 106 THR A CA 1
ATOM 761 C C . THR A 1 106 ? 4.059 5.285 -9.662 1.00 94.56 106 THR A C 1
ATOM 763 O O . THR A 1 106 ? 4.551 6.413 -9.723 1.00 94.56 106 THR A O 1
ATOM 766 N N . LEU A 1 107 ? 3.731 4.586 -10.745 1.00 92.81 107 LEU A N 1
ATOM 767 C CA . LEU A 1 107 ? 3.915 5.074 -12.105 1.00 92.81 107 LEU A CA 1
ATOM 768 C C . LEU A 1 107 ? 3.058 6.307 -12.403 1.00 92.81 107 LEU A C 1
ATOM 770 O O . LEU A 1 107 ? 2.065 6.598 -11.720 1.00 92.81 107 LEU A O 1
ATOM 774 N N . THR A 1 108 ? 3.486 7.067 -13.407 1.00 88.81 108 THR A N 1
ATOM 775 C CA . THR A 1 108 ? 2.751 8.221 -13.919 1.00 88.81 108 THR A CA 1
ATOM 776 C C . THR A 1 108 ? 1.386 7.776 -14.434 1.00 88.81 108 THR A C 1
ATOM 778 O O . THR A 1 108 ? 1.244 6.722 -15.050 1.00 88.81 108 THR A O 1
ATOM 781 N N . ARG A 1 109 ? 0.364 8.588 -14.167 1.00 85.75 109 ARG A N 1
ATOM 782 C CA . ARG A 1 109 ? -0.995 8.393 -14.680 1.00 85.75 109 ARG A CA 1
ATOM 783 C C . ARG A 1 109 ? -1.263 9.420 -15.767 1.00 85.75 109 ARG A C 1
ATOM 785 O O . ARG A 1 109 ? -0.800 10.552 -15.647 1.00 85.75 109 ARG A O 1
ATOM 792 N N . ILE A 1 110 ? -1.984 9.022 -16.809 1.00 72.00 110 ILE A N 1
ATOM 793 C CA . ILE A 1 110 ? -2.333 9.905 -17.927 1.00 72.00 110 ILE A CA 1
ATOM 794 C C . ILE A 1 110 ? -3.765 10.401 -17.718 1.00 72.00 110 ILE A C 1
ATOM 796 O O . ILE A 1 110 ? -4.659 9.612 -17.412 1.00 72.00 110 ILE A O 1
ATOM 800 N N . ALA A 1 111 ? -3.976 11.709 -17.877 1.00 60.44 111 ALA A N 1
ATOM 801 C CA . ALA A 1 111 ? -5.309 12.266 -18.076 1.00 60.44 111 ALA A CA 1
ATOM 802 C C . ALA A 1 111 ? -5.780 11.888 -19.483 1.00 60.44 111 ALA A C 1
ATOM 804 O O . ALA A 1 111 ? -5.122 12.246 -20.459 1.00 60.44 111 ALA A O 1
ATOM 805 N N . VAL A 1 112 ? -6.877 11.143 -19.605 1.00 52.62 112 VAL A N 1
ATOM 806 C CA . VAL A 1 112 ? -7.481 10.886 -20.918 1.00 52.62 112 VAL A CA 1
ATOM 807 C C . VAL A 1 112 ? -8.316 12.116 -21.273 1.00 52.62 112 VAL A C 1
ATOM 809 O O . VAL A 1 112 ? -9.049 12.614 -20.429 1.00 52.62 112 VAL A O 1
ATOM 812 N N . ALA A 1 113 ? -8.185 12.662 -22.484 1.00 44.22 113 ALA A N 1
ATOM 813 C CA . ALA A 1 113 ? -8.935 13.858 -22.875 1.00 44.22 113 ALA A CA 1
ATOM 814 C C . ALA A 1 113 ? -10.451 13.658 -22.665 1.00 44.22 113 ALA A C 1
ATOM 816 O O . ALA A 1 113 ? -11.019 12.700 -23.183 1.00 44.22 113 ALA A O 1
ATOM 817 N N . GLY A 1 114 ? -11.087 14.562 -21.913 1.00 45.31 114 GLY A N 1
ATOM 818 C CA . GLY A 1 114 ? -12.518 14.496 -21.586 1.00 45.31 114 GLY A CA 1
ATOM 819 C C . GLY A 1 114 ? -12.873 13.691 -20.328 1.00 45.31 114 GLY A C 1
ATOM 820 O O . GLY A 1 114 ? -14.030 13.715 -19.922 1.00 45.31 114 GLY A O 1
ATOM 821 N N . GLU A 1 115 ? -11.903 13.042 -19.681 1.00 43.72 115 GLU A N 1
ATOM 822 C CA . GLU A 1 115 ? -12.056 12.411 -18.370 1.00 43.72 115 GLU A CA 1
ATOM 823 C C . GLU A 1 115 ? -10.991 12.964 -17.415 1.00 43.72 115 GLU A C 1
ATOM 825 O O . GLU A 1 115 ? -9.819 13.128 -17.769 1.00 43.72 115 GLU A O 1
ATOM 830 N N . ASP A 1 116 ? -11.371 13.230 -16.168 1.00 45.12 116 ASP A N 1
ATOM 831 C CA . ASP A 1 116 ? -10.398 13.481 -15.110 1.00 45.12 116 ASP A CA 1
ATOM 832 C C . ASP A 1 116 ? -9.390 12.312 -15.091 1.00 45.12 116 ASP A C 1
ATOM 834 O O . ASP A 1 116 ? -9.737 11.178 -15.418 1.00 45.12 116 ASP A O 1
ATOM 838 N N . SER A 1 117 ? -8.132 12.553 -14.713 1.00 54.56 117 SER A N 1
ATOM 839 C CA . SER A 1 117 ? -7.015 11.584 -14.654 1.00 54.56 117 SER A CA 1
ATOM 840 C C . SER A 1 117 ? -7.187 10.451 -13.620 1.00 54.56 117 SER A C 1
ATOM 842 O O . SER A 1 117 ? -6.257 10.051 -12.913 1.00 54.56 117 SER A O 1
ATOM 844 N N . ALA A 1 118 ? -8.389 9.893 -13.534 1.00 53.59 118 ALA A N 1
ATOM 845 C CA . ALA A 1 118 ? -8.950 9.144 -12.429 1.00 53.59 118 ALA A CA 1
ATOM 846 C C . ALA A 1 118 ? -8.436 7.706 -12.299 1.00 53.59 118 ALA A C 1
ATOM 848 O O . ALA A 1 118 ? -9.009 6.937 -11.542 1.00 53.59 118 ALA A O 1
ATOM 849 N N . GLY A 1 119 ? -7.319 7.328 -12.925 1.00 61.31 119 GLY A N 1
ATOM 850 C CA . GLY A 1 119 ? -6.622 6.126 -12.463 1.00 61.31 119 GLY A CA 1
ATOM 851 C C . GLY A 1 119 ? -5.819 5.331 -13.472 1.00 61.31 119 GLY A C 1
ATOM 852 O O . GLY A 1 119 ? -5.079 4.451 -13.042 1.00 61.31 119 GLY A O 1
ATOM 853 N N . LYS A 1 120 ? -5.880 5.616 -14.769 1.00 77.06 120 LYS A N 1
ATOM 854 C CA . LYS A 1 120 ? -5.116 4.817 -15.735 1.00 77.06 120 LYS A CA 1
ATOM 855 C C . LYS A 1 120 ? -3.622 5.129 -15.625 1.00 77.06 120 LYS A C 1
ATOM 857 O O . LYS A 1 120 ? -3.199 6.280 -15.748 1.00 77.06 120 LYS A O 1
ATOM 862 N N . ILE A 1 121 ? -2.826 4.102 -15.336 1.00 83.62 121 ILE A N 1
ATOM 863 C CA . ILE A 1 121 ? -1.364 4.190 -15.378 1.00 83.62 121 ILE A CA 1
ATOM 864 C C . ILE A 1 121 ? -0.936 4.284 -16.842 1.00 83.62 121 ILE A C 1
ATOM 866 O O . ILE A 1 121 ? -1.456 3.562 -17.692 1.00 83.62 121 ILE A O 1
ATOM 870 N N . ALA A 1 122 ? 0.002 5.187 -17.123 1.00 80.56 122 ALA A N 1
ATOM 871 C CA . ALA A 1 122 ? 0.607 5.326 -18.435 1.00 80.56 122 ALA A CA 1
ATOM 872 C C . ALA A 1 122 ? 1.149 3.974 -18.910 1.00 80.56 122 ALA A C 1
ATOM 874 O O . ALA A 1 122 ? 1.955 3.363 -18.209 1.00 80.56 122 ALA A O 1
ATOM 875 N N . MET A 1 123 ? 0.736 3.543 -20.104 1.00 79.44 123 MET A N 1
ATOM 876 C CA . MET A 1 123 ? 1.245 2.333 -20.756 1.00 79.44 123 MET A CA 1
ATOM 877 C C . MET A 1 123 ? 0.993 1.043 -19.963 1.00 79.44 123 MET A C 1
ATOM 879 O O . MET A 1 123 ? 1.747 0.080 -20.113 1.00 79.44 123 MET A O 1
ATOM 883 N N . TRP A 1 124 ? -0.033 1.018 -19.099 1.00 84.19 124 TRP A N 1
ATOM 884 C CA . TRP A 1 124 ? -0.346 -0.145 -18.263 1.00 84.19 124 TRP A CA 1
ATOM 885 C C . TRP A 1 124 ? -0.514 -1.421 -19.088 1.00 84.19 124 TRP A C 1
ATOM 887 O O . TRP A 1 124 ? -0.042 -2.464 -18.672 1.00 84.19 124 TRP A O 1
ATOM 897 N N . GLU A 1 125 ? -1.079 -1.341 -20.288 1.00 79.31 125 GLU A N 1
ATOM 898 C CA . GLU A 1 125 ? -1.236 -2.465 -21.215 1.00 79.31 125 GLU A CA 1
ATOM 899 C C . GLU A 1 125 ? 0.089 -3.097 -21.676 1.00 79.31 125 GLU A C 1
ATOM 901 O O . GLU A 1 125 ? 0.103 -4.242 -22.115 1.00 79.31 125 GLU A O 1
ATOM 906 N N . LYS A 1 126 ? 1.207 -2.367 -21.576 1.00 78.12 126 LYS A N 1
ATOM 907 C CA . LYS A 1 126 ? 2.549 -2.854 -21.939 1.00 78.12 126 LYS A CA 1
ATOM 908 C C . LYS A 1 126 ? 3.349 -3.367 -20.746 1.00 78.12 126 LYS A C 1
ATOM 910 O O . LYS A 1 126 ? 4.327 -4.080 -20.934 1.00 78.12 126 LYS A O 1
ATOM 915 N N . ILE A 1 127 ? 2.980 -2.955 -19.536 1.00 83.00 127 ILE A N 1
ATOM 916 C CA . ILE A 1 127 ? 3.738 -3.217 -18.303 1.00 83.00 127 ILE A CA 1
ATOM 917 C C . ILE A 1 127 ? 2.881 -3.882 -17.224 1.00 83.00 127 ILE A C 1
ATOM 919 O O . ILE A 1 127 ? 3.322 -4.034 -16.087 1.00 83.00 127 ILE A O 1
ATOM 923 N N . SER A 1 128 ? 1.647 -4.270 -17.539 1.00 86.69 128 SER A N 1
ATOM 924 C CA . SER A 1 128 ? 0.792 -4.989 -16.609 1.00 86.69 128 SER A CA 1
ATOM 925 C C . SER A 1 128 ? 1.465 -6.309 -16.228 1.00 86.69 128 SER A C 1
ATOM 927 O O . SER A 1 128 ? 2.106 -6.942 -17.073 1.00 86.69 128 SER A O 1
ATOM 929 N N . PRO A 1 129 ? 1.365 -6.733 -14.961 1.00 91.38 129 PRO A N 1
ATOM 930 C CA . PRO A 1 129 ? 1.885 -8.025 -14.535 1.00 91.38 129 PRO A CA 1
ATOM 931 C C . PRO A 1 129 ? 1.332 -9.199 -15.342 1.00 91.38 129 PRO A C 1
ATOM 933 O O . PRO A 1 129 ? 0.160 -9.201 -15.705 1.00 91.38 129 PRO A O 1
ATOM 936 N N . VAL A 1 130 ? 2.176 -10.208 -15.569 1.00 90.06 130 VAL A N 1
ATOM 937 C CA . VAL A 1 130 ? 1.834 -11.388 -16.389 1.00 90.06 130 VAL A CA 1
ATOM 938 C C . VAL A 1 130 ? 1.713 -12.684 -15.581 1.00 90.06 130 VAL A C 1
ATOM 940 O O . VAL A 1 130 ? 1.312 -13.718 -16.108 1.00 90.06 130 VAL A O 1
ATOM 943 N N . LEU A 1 131 ? 2.056 -12.652 -14.290 1.00 92.12 131 LEU A N 1
ATOM 944 C CA . LEU A 1 131 ? 1.939 -13.788 -13.374 1.00 92.12 131 LEU A CA 1
ATOM 945 C C . LEU A 1 131 ? 1.853 -13.342 -11.911 1.00 92.12 131 LEU A C 1
ATOM 947 O O . LEU A 1 131 ? 2.132 -12.190 -11.562 1.00 92.12 131 LEU A O 1
ATOM 951 N N . HIS A 1 132 ? 1.530 -14.298 -11.047 1.00 94.69 132 HIS A N 1
ATOM 952 C CA . HIS A 1 132 ? 1.558 -14.186 -9.595 1.00 94.69 132 HIS A CA 1
ATOM 953 C C . HIS A 1 132 ? 2.661 -15.064 -9.028 1.00 94.69 132 HIS A C 1
ATOM 955 O O . HIS A 1 132 ? 2.786 -16.220 -9.417 1.00 94.69 132 HIS A O 1
ATOM 961 N N . PHE A 1 133 ? 3.410 -14.555 -8.060 1.00 94.00 133 PHE A N 1
ATOM 962 C CA . PHE A 1 133 ? 4.419 -15.323 -7.338 1.00 94.00 133 PHE A CA 1
ATOM 963 C C . PHE A 1 133 ? 4.332 -15.041 -5.837 1.00 94.00 133 PHE A C 1
ATOM 965 O O . PHE A 1 133 ? 3.742 -14.045 -5.402 1.00 94.00 133 PHE A O 1
ATOM 972 N N . TYR A 1 134 ? 4.871 -15.955 -5.038 1.00 94.00 134 TYR A N 1
ATOM 973 C CA . TYR A 1 134 ? 4.639 -16.108 -3.601 1.00 94.00 134 TYR A CA 1
ATOM 974 C C . TYR A 1 134 ? 3.156 -16.290 -3.257 1.00 94.00 134 TYR A C 1
ATOM 976 O O . TYR A 1 134 ? 2.683 -15.857 -2.206 1.00 94.00 134 TYR A O 1
ATOM 984 N N . TYR A 1 135 ? 2.399 -16.917 -4.160 1.00 94.06 135 TYR A N 1
ATOM 985 C CA . TYR A 1 135 ? 0.946 -17.038 -4.063 1.00 94.06 135 TYR A CA 1
ATOM 986 C C . TYR A 1 135 ? 0.488 -17.935 -2.900 1.00 94.06 135 TYR A C 1
ATOM 988 O O . TYR A 1 135 ? -0.655 -17.841 -2.454 1.00 94.06 135 TYR A O 1
ATOM 996 N N . GLY A 1 136 ? 1.382 -18.768 -2.351 1.00 90.69 136 GLY A N 1
ATOM 997 C CA . GLY A 1 136 ? 1.091 -19.621 -1.195 1.00 90.69 136 GLY A CA 1
ATOM 998 C C . GLY A 1 136 ? 0.738 -18.852 0.084 1.00 90.69 136 GLY A C 1
ATOM 999 O O . GLY A 1 136 ? 0.064 -19.403 0.943 1.00 90.69 136 GLY A O 1
ATOM 1000 N N . VAL A 1 137 ? 1.136 -17.578 0.192 1.00 91.12 137 VAL A N 1
ATOM 1001 C CA . VAL A 1 137 ? 0.873 -16.704 1.357 1.00 91.12 137 VAL A CA 1
ATOM 1002 C C . VAL A 1 137 ? -0.058 -15.527 1.027 1.00 91.12 137 VAL A C 1
ATOM 1004 O O . VAL A 1 137 ? -0.069 -14.494 1.715 1.00 91.12 137 VAL A O 1
ATOM 1007 N N . ARG A 1 138 ? -0.822 -15.658 -0.063 1.00 93.69 138 ARG A N 1
ATOM 1008 C CA . ARG A 1 138 ? -1.791 -14.654 -0.516 1.00 93.69 138 ARG A CA 1
ATOM 1009 C C . ARG A 1 138 ? -2.853 -14.362 0.546 1.00 93.69 138 ARG A C 1
ATOM 1011 O O . ARG A 1 138 ? -3.180 -15.202 1.379 1.00 93.69 138 ARG A O 1
ATOM 1018 N N . VAL A 1 139 ? -3.414 -13.157 0.482 1.00 93.56 139 VAL A N 1
ATOM 1019 C CA . VAL A 1 139 ? -4.523 -12.715 1.353 1.00 93.56 139 VAL A CA 1
ATOM 1020 C C . VAL A 1 139 ? -5.889 -12.908 0.696 1.00 93.56 139 VAL A C 1
ATOM 1022 O O . VAL A 1 139 ? -6.898 -12.961 1.388 1.00 93.56 139 VAL A O 1
ATOM 1025 N N . LEU A 1 140 ? -5.922 -12.996 -0.633 1.00 93.50 140 LEU A N 1
ATOM 1026 C CA . LEU A 1 140 ? -7.130 -13.217 -1.413 1.00 93.50 140 LEU A CA 1
ATOM 1027 C C . LEU A 1 140 ? -6.824 -14.024 -2.667 1.00 93.50 140 LEU A C 1
ATOM 1029 O O . LEU A 1 140 ? -5.719 -13.941 -3.218 1.00 93.50 140 LEU A O 1
ATOM 1033 N N . ASP A 1 141 ? -7.840 -14.733 -3.141 1.00 93.19 141 ASP A N 1
ATOM 1034 C CA . ASP A 1 141 ? -7.830 -15.338 -4.462 1.00 93.19 141 ASP A CA 1
ATOM 1035 C C . ASP A 1 141 ? -8.002 -14.267 -5.540 1.00 93.19 141 ASP A C 1
ATOM 1037 O O . ASP A 1 141 ? -8.797 -13.337 -5.424 1.00 93.19 141 ASP A O 1
ATOM 1041 N N . VAL A 1 142 ? -7.238 -14.406 -6.619 1.00 94.56 142 VAL A N 1
ATOM 1042 C CA . VAL A 1 142 ? -7.253 -13.499 -7.767 1.00 94.56 142 VAL A CA 1
ATOM 1043 C C . VAL A 1 142 ? -7.527 -14.348 -8.997 1.00 94.56 142 VAL A C 1
ATOM 1045 O O . VAL A 1 142 ? -6.652 -15.067 -9.470 1.00 94.56 142 VAL A O 1
ATOM 1048 N N . ARG A 1 143 ? -8.765 -14.310 -9.489 1.00 92.88 143 ARG A N 1
ATOM 1049 C CA . ARG A 1 143 ? -9.230 -15.126 -10.620 1.00 92.88 143 ARG A CA 1
ATOM 1050 C C . ARG A 1 143 ? -9.156 -14.334 -11.926 1.00 92.88 143 ARG A C 1
ATOM 1052 O O . ARG A 1 143 ? -10.169 -13.944 -12.495 1.00 92.88 143 ARG A O 1
ATOM 1059 N N . ASP A 1 144 ? -7.935 -14.073 -12.366 1.00 90.31 144 ASP A N 1
ATOM 1060 C CA . ASP A 1 144 ? -7.599 -13.251 -13.537 1.00 90.31 144 ASP A CA 1
ATOM 1061 C C . ASP A 1 144 ? -7.042 -14.052 -14.728 1.00 90.31 144 ASP A C 1
ATOM 1063 O O . ASP A 1 144 ? -6.664 -13.477 -15.742 1.00 90.31 144 ASP A O 1
ATOM 1067 N N . GLY A 1 145 ? -6.968 -15.380 -14.607 1.00 89.62 145 GLY A N 1
ATOM 1068 C CA . GLY A 1 145 ? -6.399 -16.260 -15.633 1.00 89.62 145 GLY A CA 1
ATOM 1069 C C . GLY A 1 145 ? -4.866 -16.248 -15.719 1.00 89.62 145 GLY A C 1
ATOM 1070 O O . GLY A 1 145 ? -4.305 -17.026 -16.486 1.00 89.62 145 GLY A O 1
ATOM 1071 N N . LEU A 1 146 ? -4.167 -15.431 -14.921 1.00 90.50 146 LEU A N 1
ATOM 1072 C CA . LEU A 1 146 ? -2.704 -15.412 -14.895 1.00 90.50 146 LEU A CA 1
ATOM 1073 C C . LEU A 1 146 ? -2.145 -16.599 -14.099 1.00 90.50 146 LEU A C 1
ATOM 1075 O O . LEU A 1 146 ? -2.731 -17.029 -13.096 1.00 90.50 146 LEU A O 1
ATOM 1079 N N . ARG A 1 147 ? -0.970 -17.097 -14.509 1.00 89.94 147 ARG A N 1
ATOM 1080 C CA . ARG A 1 147 ? -0.267 -18.195 -13.821 1.00 89.94 147 ARG A CA 1
ATOM 1081 C C . ARG A 1 147 ? 0.084 -17.804 -12.384 1.00 89.94 147 ARG A C 1
ATOM 1083 O O . ARG A 1 147 ? 0.474 -16.665 -12.125 1.00 89.94 147 ARG A O 1
ATOM 1090 N N . LYS A 1 148 ? -0.023 -18.758 -11.456 1.00 91.88 148 LYS A N 1
ATOM 1091 C CA . LYS A 1 148 ? 0.201 -18.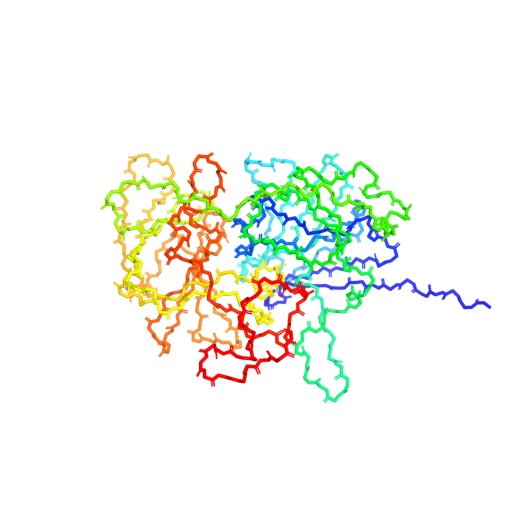557 -10.018 1.00 91.88 148 LYS A CA 1
ATOM 1092 C C . LYS A 1 148 ? 1.262 -19.521 -9.511 1.00 91.88 148 LYS A C 1
ATOM 1094 O O . LYS A 1 148 ? 1.055 -20.725 -9.510 1.00 91.88 148 LYS A O 1
ATOM 1099 N N . TYR A 1 149 ? 2.381 -18.978 -9.054 1.00 92.81 149 TYR A N 1
ATOM 1100 C CA . TYR A 1 149 ? 3.484 -19.740 -8.485 1.00 92.81 149 TYR A CA 1
ATOM 1101 C C . TY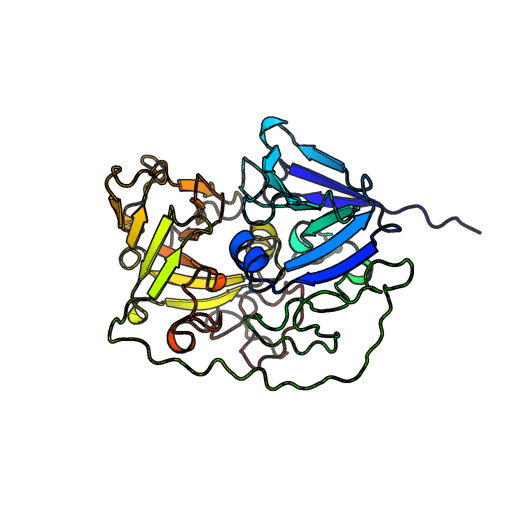R A 1 149 ? 3.445 -19.628 -6.963 1.00 92.81 149 TYR A C 1
ATOM 1103 O O . TYR A 1 149 ? 3.369 -18.526 -6.406 1.00 92.81 149 TYR A O 1
ATOM 1111 N N . ARG A 1 150 ? 3.486 -20.776 -6.277 1.00 91.06 150 ARG A N 1
ATOM 1112 C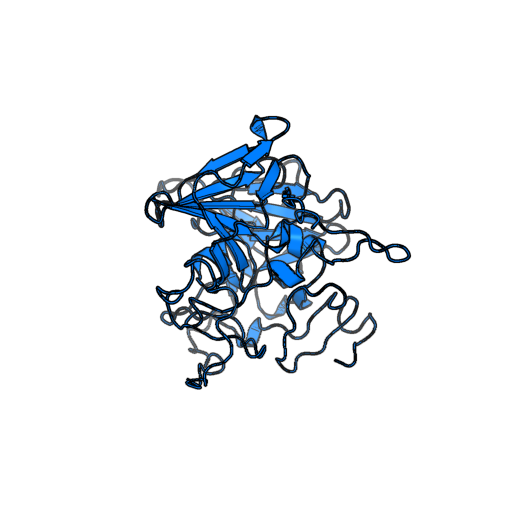 CA . ARG A 1 150 ? 3.383 -20.843 -4.812 1.00 91.06 150 ARG A CA 1
ATOM 1113 C C . ARG A 1 150 ? 4.502 -20.062 -4.121 1.00 91.06 150 ARG A C 1
ATOM 1115 O O . ARG A 1 150 ? 4.227 -19.365 -3.145 1.00 91.06 150 ARG A O 1
ATOM 1122 N N . GLU A 1 151 ? 5.718 -20.143 -4.656 1.00 89.38 151 GLU A N 1
ATOM 1123 C CA . GLU A 1 151 ? 6.937 -19.585 -4.064 1.00 89.38 151 GLU A CA 1
ATOM 1124 C C . GLU A 1 151 ? 7.569 -18.524 -4.969 1.00 89.38 151 GLU A C 1
ATOM 1126 O O . GLU A 1 151 ? 7.125 -17.385 -4.957 1.00 89.38 151 GLU A O 1
ATOM 1131 N N . SER A 1 152 ? 8.584 -18.835 -5.768 1.00 87.25 152 SER A N 1
ATOM 1132 C CA . SER A 1 152 ? 9.241 -17.841 -6.622 1.00 87.25 152 SER A CA 1
ATOM 1133 C C . SER A 1 152 ? 8.559 -17.689 -7.983 1.00 87.25 152 SER A C 1
ATOM 1135 O O . SER A 1 152 ? 7.755 -18.521 -8.399 1.00 87.25 152 SER A O 1
ATOM 1137 N N . ALA A 1 153 ? 8.905 -16.619 -8.702 1.00 84.94 153 ALA A N 1
ATOM 1138 C CA . ALA A 1 153 ? 8.688 -16.583 -10.145 1.00 84.94 153 ALA A CA 1
ATOM 1139 C C . ALA A 1 153 ? 9.522 -17.703 -10.817 1.00 84.94 153 ALA A C 1
ATOM 1141 O O . ALA A 1 153 ? 10.541 -18.116 -10.249 1.00 84.94 153 ALA A O 1
ATOM 1142 N N . PRO A 1 154 ? 9.104 -18.225 -11.985 1.00 81.62 154 PRO A N 1
ATOM 1143 C CA . PRO A 1 154 ? 9.879 -19.233 -12.707 1.00 81.62 154 PRO A CA 1
ATOM 1144 C C . PRO A 1 154 ? 11.202 -18.633 -13.201 1.00 81.62 154 PRO A C 1
ATOM 1146 O O . PRO A 1 154 ? 11.260 -17.445 -13.491 1.00 81.62 154 PRO A O 1
ATOM 1149 N N . GLU A 1 155 ? 12.241 -19.450 -13.373 1.00 73.81 155 GLU A N 1
ATOM 1150 C CA . GLU A 1 155 ? 13.561 -18.996 -13.856 1.00 73.81 155 GLU A CA 1
ATOM 1151 C C . GLU A 1 155 ? 13.505 -18.334 -15.249 1.00 73.81 155 GLU A C 1
ATOM 1153 O O . GLU A 1 155 ? 14.298 -17.457 -15.583 1.00 73.81 155 GLU A O 1
ATOM 1158 N N . GLU A 1 156 ? 12.522 -18.721 -16.065 1.00 69.94 156 GLU A N 1
ATOM 1159 C CA . GLU A 1 156 ? 12.239 -18.112 -17.369 1.00 69.94 156 GLU A CA 1
ATOM 1160 C C . GLU A 1 156 ? 11.685 -16.674 -17.258 1.00 69.94 156 GLU A C 1
ATOM 1162 O O . GLU A 1 156 ? 11.799 -15.896 -18.209 1.00 69.94 156 GLU A O 1
ATOM 1167 N N . ALA A 1 157 ? 11.084 -16.298 -16.119 1.00 66.88 157 ALA A N 1
ATOM 1168 C CA . ALA A 1 157 ? 10.576 -14.947 -15.893 1.00 66.88 157 ALA A CA 1
ATOM 1169 C C . ALA A 1 157 ? 11.750 -13.975 -15.726 1.00 66.88 157 ALA A C 1
ATOM 1171 O O . ALA A 1 157 ? 12.518 -14.076 -14.774 1.00 66.88 157 ALA A O 1
ATOM 1172 N N . GLY A 1 158 ? 11.896 -13.026 -16.655 1.00 57.59 158 GLY A N 1
ATOM 1173 C CA . GLY A 1 158 ? 13.048 -12.115 -16.685 1.00 57.59 158 GLY A CA 1
ATOM 1174 C C . GLY A 1 158 ? 13.877 -12.199 -17.965 1.00 57.59 158 GLY A C 1
ATOM 1175 O O . GLY A 1 158 ? 14.625 -11.267 -18.264 1.00 57.59 158 GLY A O 1
ATOM 1176 N N . LYS A 1 159 ? 13.741 -13.281 -18.747 1.00 57.66 159 LYS A N 1
ATOM 1177 C CA . LYS A 1 159 ? 14.425 -13.418 -20.042 1.00 57.66 159 LYS A CA 1
ATOM 1178 C C . LYS A 1 159 ? 13.737 -12.551 -21.113 1.00 57.66 159 LYS A C 1
ATOM 1180 O O . LYS A 1 159 ? 12.503 -12.454 -21.106 1.00 57.66 159 LYS A O 1
ATOM 1185 N N . PRO A 1 160 ? 14.476 -11.933 -22.058 1.00 48.56 160 PRO A N 1
ATOM 1186 C CA . PRO A 1 160 ? 13.876 -11.185 -23.165 1.00 48.56 160 PRO A CA 1
ATOM 1187 C C . PRO A 1 160 ? 12.840 -12.036 -23.916 1.00 48.56 160 PRO A C 1
ATOM 1189 O O . PRO A 1 160 ? 13.143 -13.147 -24.337 1.00 48.56 160 PRO A O 1
ATOM 1192 N N . GLY A 1 161 ? 11.609 -11.535 -24.062 1.00 49.06 161 GLY A N 1
ATOM 1193 C CA . GLY A 1 161 ? 10.508 -12.275 -24.699 1.00 49.06 161 GLY A CA 1
ATOM 1194 C C . GLY A 1 161 ? 9.600 -13.064 -23.742 1.00 49.06 161 GLY A C 1
ATOM 1195 O O . GLY A 1 161 ? 8.538 -13.510 -24.168 1.00 49.06 161 GLY A O 1
ATOM 1196 N N . SER A 1 162 ? 9.934 -13.159 -22.446 1.00 51.69 162 SER A N 1
ATOM 1197 C CA . SER A 1 162 ? 9.099 -13.824 -21.418 1.00 51.69 162 SER A CA 1
ATOM 1198 C C . SER A 1 162 ? 7.791 -13.082 -21.066 1.00 51.69 162 SER A C 1
ATOM 1200 O O . SER A 1 162 ? 6.982 -13.585 -20.290 1.00 51.69 162 SER A O 1
ATOM 1202 N N . TRP A 1 163 ? 7.532 -11.931 -21.701 1.00 46.50 163 TRP A N 1
ATOM 1203 C CA . TRP A 1 163 ? 6.292 -11.134 -21.626 1.00 46.50 163 TRP A CA 1
ATOM 1204 C C . TRP A 1 163 ? 5.021 -11.906 -21.989 1.00 46.50 163 TRP A C 1
ATOM 1206 O O . TRP A 1 163 ? 3.930 -11.501 -21.607 1.00 46.50 163 TRP A O 1
ATOM 1216 N N . ASN A 1 164 ? 5.164 -13.003 -22.737 1.00 44.28 164 ASN A N 1
ATOM 1217 C CA . ASN A 1 164 ? 4.071 -13.800 -23.288 1.00 44.28 164 ASN A CA 1
ATOM 1218 C C . ASN A 1 164 ? 4.105 -15.252 -22.786 1.00 44.28 164 ASN A C 1
ATOM 1220 O O . ASN A 1 164 ? 3.927 -16.187 -23.568 1.00 44.28 164 ASN A O 1
ATOM 1224 N N . LEU A 1 165 ? 4.290 -15.475 -21.481 1.00 48.69 165 LEU A N 1
ATOM 1225 C CA . LEU A 1 165 ? 3.922 -16.765 -20.884 1.00 48.69 165 LEU A CA 1
ATOM 1226 C C . LEU A 1 165 ? 2.386 -16.896 -20.888 1.00 48.69 165 LEU A C 1
ATOM 1228 O O . LEU A 1 165 ? 1.726 -16.713 -19.868 1.00 48.69 165 LEU A O 1
ATOM 1232 N N . GLN A 1 166 ? 1.815 -17.174 -22.065 1.00 42.75 166 GLN A N 1
ATOM 1233 C CA . GLN A 1 166 ? 0.393 -17.466 -22.232 1.00 42.75 166 GLN A CA 1
ATOM 1234 C C . GLN A 1 166 ? 0.011 -18.728 -21.451 1.00 42.75 166 GLN A C 1
ATOM 1236 O O . GLN A 1 166 ? 0.852 -19.581 -21.154 1.00 42.75 166 GLN A O 1
ATOM 1241 N N . GLY A 1 167 ? -1.265 -18.773 -21.065 1.00 44.28 167 GLY A N 1
ATOM 1242 C CA . GLY A 1 167 ? -1.880 -19.719 -20.137 1.00 44.28 167 GLY A CA 1
ATOM 1243 C C .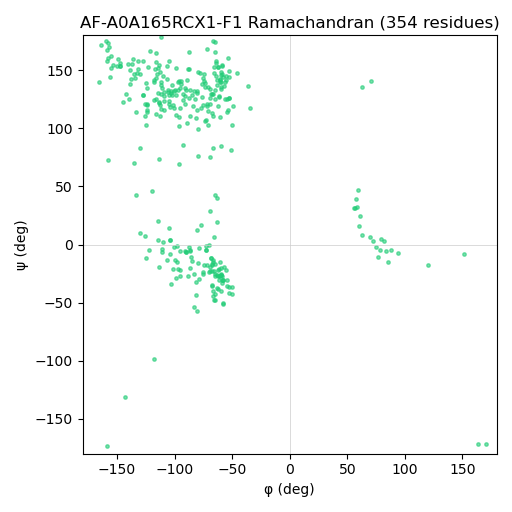 GLY A 1 167 ? -1.350 -21.150 -20.206 1.00 44.28 167 GLY A C 1
ATOM 1244 O O . GLY A 1 167 ? -1.113 -21.711 -21.270 1.00 44.28 167 GLY A O 1
ATOM 1245 N N . GLY A 1 168 ? -1.144 -21.710 -19.022 1.00 39.34 168 GLY A N 1
ATOM 1246 C CA . GLY A 1 168 ? -0.982 -23.137 -18.786 1.00 39.34 168 GLY A CA 1
ATOM 1247 C C . GLY A 1 168 ? -1.831 -23.484 -17.571 1.00 39.34 168 GLY A C 1
ATOM 1248 O O . GLY A 1 168 ? -2.019 -22.623 -16.703 1.00 39.34 168 GLY A O 1
ATOM 1249 N N . ASP A 1 169 ? -2.378 -24.694 -17.573 1.00 40.75 169 ASP A N 1
ATOM 1250 C CA . ASP A 1 169 ? -3.403 -25.137 -16.636 1.00 40.75 169 ASP A CA 1
ATOM 1251 C C . ASP A 1 169 ? -2.987 -24.967 -15.172 1.00 40.75 169 ASP A C 1
ATOM 1253 O O . ASP A 1 169 ? -1.829 -25.152 -14.787 1.00 40.75 169 ASP A O 1
ATOM 1257 N N . MET A 1 170 ? -3.968 -24.567 -14.363 1.00 44.44 170 MET A N 1
ATOM 1258 C CA . MET A 1 170 ? -3.863 -24.544 -12.912 1.00 44.44 170 MET A CA 1
ATOM 1259 C C . MET A 1 170 ? -3.576 -25.959 -12.402 1.00 44.44 170 MET A C 1
ATOM 1261 O O . MET A 1 170 ? -4.302 -26.889 -12.737 1.00 44.44 170 MET A O 1
ATOM 1265 N N . GLU A 1 171 ? -2.639 -26.104 -11.469 1.00 42.84 171 GLU A N 1
ATOM 1266 C CA . GLU A 1 171 ? -2.949 -26.968 -10.334 1.00 42.84 171 GLU A CA 1
ATOM 1267 C C . GLU A 1 171 ? -3.814 -26.124 -9.397 1.00 42.84 171 GLU A C 1
ATOM 1269 O O . GLU A 1 171 ? -3.313 -25.249 -8.679 1.00 42.84 171 GLU A O 1
ATOM 1274 N N . GLU A 1 172 ? -5.134 -26.330 -9.461 1.00 44.09 172 GLU A N 1
ATOM 1275 C CA . GLU A 1 172 ? -6.054 -25.922 -8.401 1.00 44.09 172 GLU A CA 1
ATOM 1276 C C . GLU A 1 172 ? -5.623 -26.652 -7.130 1.00 44.09 172 GLU A C 1
ATOM 1278 O O . GLU A 1 172 ? -6.105 -27.726 -6.785 1.00 44.09 172 GLU A O 1
ATOM 1283 N N . THR A 1 173 ? -4.661 -26.077 -6.420 1.00 40.53 173 THR A N 1
ATOM 1284 C CA . THR A 1 173 ? -4.563 -26.359 -5.001 1.00 40.53 173 THR A CA 1
ATOM 1285 C C . THR A 1 173 ? -5.586 -25.451 -4.359 1.00 40.53 173 THR A C 1
ATOM 1287 O O . THR A 1 173 ? -5.435 -24.228 -4.373 1.00 40.53 173 THR A O 1
ATOM 1290 N N . ASP A 1 174 ? -6.658 -26.069 -3.870 1.00 41.44 174 ASP A N 1
ATOM 1291 C CA . ASP A 1 174 ? -7.630 -25.503 -2.945 1.00 41.44 174 ASP A CA 1
ATOM 1292 C C . ASP A 1 174 ? -6.851 -24.908 -1.759 1.00 41.44 174 ASP A C 1
ATOM 1294 O O . ASP A 1 174 ? -6.593 -25.535 -0.731 1.00 41.44 174 ASP A O 1
ATOM 1298 N N . GLY A 1 175 ? -6.334 -23.694 -1.934 1.00 41.72 175 GLY A N 1
ATOM 1299 C CA . GLY A 1 175 ? -5.703 -22.933 -0.876 1.00 41.72 175 GLY A CA 1
ATOM 1300 C C . GLY A 1 175 ? -6.847 -22.345 -0.089 1.00 41.72 175 GLY A C 1
ATOM 1301 O O . GLY A 1 175 ? -7.178 -21.188 -0.324 1.00 41.72 175 GLY A O 1
ATOM 1302 N N . GLY A 1 176 ? -7.472 -23.206 0.714 1.00 39.56 176 GLY A N 1
ATOM 1303 C CA . GLY A 1 176 ? -8.776 -22.999 1.309 1.00 39.56 176 GLY A CA 1
ATOM 1304 C C . GLY A 1 176 ? -8.938 -21.617 1.918 1.00 39.56 176 GLY A C 1
ATOM 1305 O O . GLY A 1 176 ? -7.993 -21.034 2.459 1.00 39.56 176 GLY A O 1
ATOM 1306 N N . GLU A 1 177 ? -10.177 -21.130 1.850 1.00 43.84 177 GLU A N 1
ATOM 1307 C CA . GLU A 1 177 ? -10.693 -20.127 2.774 1.00 43.84 177 GLU A CA 1
ATOM 1308 C C . GLU A 1 177 ? -10.074 -20.394 4.144 1.00 43.84 177 GLU A C 1
ATOM 1310 O O . GLU A 1 177 ? -10.208 -21.502 4.667 1.00 43.84 177 GLU A O 1
ATOM 1315 N N . GLY A 1 178 ? -9.291 -19.435 4.650 1.00 43.75 178 GLY A N 1
ATOM 1316 C CA . GLY A 1 178 ? -8.486 -19.627 5.849 1.00 43.75 178 GLY A CA 1
ATOM 1317 C C . GLY A 1 178 ? -9.354 -20.188 6.964 1.00 43.75 178 GLY A C 1
ATOM 1318 O O . GLY A 1 178 ? -10.139 -19.457 7.562 1.00 43.75 178 GLY A O 1
ATOM 1319 N N . ARG A 1 179 ? -9.234 -21.496 7.219 1.00 45.22 179 ARG A N 1
ATOM 1320 C CA . ARG A 1 179 ? -9.910 -22.145 8.333 1.00 45.22 179 ARG A CA 1
ATOM 1321 C C . ARG A 1 179 ? -9.357 -21.493 9.586 1.00 45.22 179 ARG A C 1
ATOM 1323 O O . ARG A 1 179 ? -8.152 -21.519 9.827 1.00 45.22 179 ARG A O 1
ATOM 1330 N N . SER A 1 180 ? -10.247 -20.862 10.342 1.00 48.09 180 SER A N 1
ATOM 1331 C CA . SER A 1 180 ? -9.930 -20.235 11.612 1.00 48.09 180 SER A CA 1
ATOM 1332 C C . SER A 1 180 ? -9.257 -21.256 12.531 1.00 48.09 180 SER A C 1
ATOM 1334 O O . SER A 1 180 ? -9.891 -22.213 12.979 1.00 48.09 180 SER A O 1
ATOM 1336 N N . GLU A 1 181 ? -7.987 -21.053 12.858 1.00 46.31 181 GLU A N 1
ATOM 1337 C CA . GLU A 1 181 ? -7.445 -21.633 14.080 1.00 46.31 181 GLU A CA 1
ATOM 1338 C C . GLU A 1 181 ? -8.041 -20.828 15.240 1.00 46.31 181 GLU A C 1
ATOM 1340 O O . GLU A 1 181 ? -7.720 -19.652 15.431 1.00 46.31 181 GLU A O 1
ATOM 1345 N N . ASN A 1 182 ? -8.983 -21.440 15.965 1.00 45.09 182 ASN A N 1
ATOM 1346 C CA . ASN A 1 182 ? -9.566 -20.886 17.185 1.00 45.09 182 ASN A CA 1
ATOM 1347 C C . ASN A 1 182 ? -8.491 -20.838 18.278 1.00 45.09 182 ASN A C 1
ATOM 1349 O O . ASN A 1 182 ? -8.369 -21.741 19.10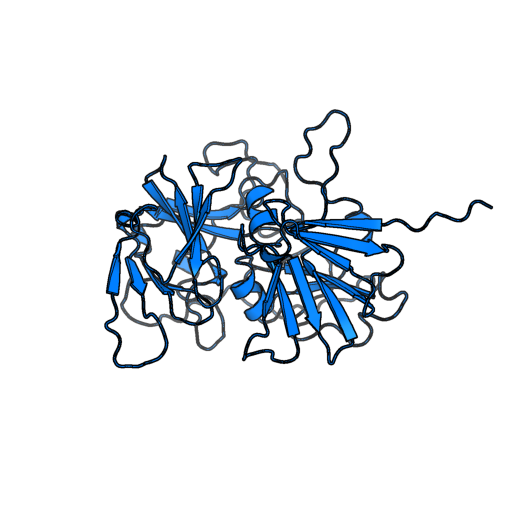1 1.00 45.09 182 ASN A O 1
ATOM 1353 N N . GLY A 1 183 ? -7.681 -19.784 18.254 1.00 42.00 183 GLY A N 1
ATOM 1354 C CA . GLY A 1 183 ? -6.706 -19.474 19.286 1.00 42.00 183 GLY A CA 1
ATOM 1355 C C . GLY A 1 183 ? -7.269 -18.464 20.279 1.00 42.00 183 GLY A C 1
ATOM 1356 O O . GLY A 1 183 ? -7.268 -17.278 19.978 1.00 42.00 183 GLY A O 1
ATOM 1357 N N . GLY A 1 184 ? -7.686 -18.948 21.453 1.00 43.75 184 GLY A N 1
ATOM 1358 C CA . GLY A 1 184 ? -7.754 -18.185 22.706 1.00 43.75 184 GLY A CA 1
ATOM 1359 C C . GLY A 1 184 ? -8.826 -17.092 22.828 1.00 43.75 184 GLY A C 1
ATOM 1360 O O . GLY A 1 184 ? -9.076 -16.305 21.925 1.00 43.75 184 GLY A O 1
ATOM 1361 N N . ASP A 1 185 ? -9.403 -17.016 24.023 1.00 47.03 185 ASP A N 1
ATOM 1362 C CA . ASP A 1 185 ? -10.516 -16.179 24.501 1.00 47.03 185 ASP A CA 1
ATOM 1363 C C . ASP A 1 185 ? -10.275 -14.647 24.493 1.00 47.03 185 ASP A C 1
ATOM 1365 O O . ASP A 1 185 ? -10.946 -13.894 25.192 1.00 47.03 185 ASP A O 1
ATOM 1369 N N . SER A 1 186 ? -9.304 -14.135 23.726 1.00 59.00 186 SER A N 1
ATOM 1370 C CA . SER A 1 186 ? -9.109 -12.686 23.615 1.00 59.00 186 SER A CA 1
ATOM 1371 C C . SER A 1 186 ? -9.810 -12.149 22.369 1.00 59.00 186 SER A C 1
ATOM 1373 O O . SER A 1 186 ? -9.345 -12.334 21.244 1.00 59.00 186 SER A O 1
ATOM 1375 N N . ASP A 1 187 ? -10.895 -11.403 22.569 1.00 79.75 187 ASP A N 1
ATOM 1376 C CA . ASP A 1 187 ? -11.577 -10.588 21.552 1.00 79.75 187 ASP A CA 1
ATOM 1377 C C . ASP A 1 187 ? -10.750 -9.360 21.111 1.00 79.75 187 ASP A C 1
ATOM 1379 O O . ASP A 1 187 ? -11.288 -8.321 20.729 1.00 79.75 187 ASP A O 1
ATOM 1383 N N . VAL A 1 188 ? -9.422 -9.443 21.173 1.00 93.62 188 VAL A N 1
ATOM 1384 C CA . VAL A 1 188 ? -8.507 -8.351 20.848 1.00 93.62 188 VAL A CA 1
ATOM 1385 C C . VAL A 1 188 ? -7.720 -8.719 19.602 1.00 93.62 188 VAL A C 1
ATOM 1387 O O . VAL A 1 188 ? -7.028 -9.729 19.541 1.00 93.62 188 VAL A O 1
ATOM 1390 N N . ILE A 1 189 ? -7.814 -7.870 18.588 1.00 96.12 189 ILE A N 1
ATOM 1391 C CA . ILE A 1 189 ? -7.044 -7.996 17.358 1.00 96.12 189 ILE A CA 1
ATOM 1392 C C . ILE A 1 189 ? -5.737 -7.234 17.528 1.00 96.12 189 ILE A C 1
ATOM 1394 O O . ILE A 1 189 ? -5.733 -6.075 17.940 1.00 96.12 189 ILE A O 1
ATOM 1398 N N . HIS A 1 190 ? -4.632 -7.873 17.151 1.00 96.44 190 HIS A N 1
ATOM 1399 C CA . HIS A 1 190 ? -3.288 -7.311 17.218 1.00 96.44 190 HIS A CA 1
ATOM 1400 C C . HIS A 1 190 ? -2.734 -7.029 15.819 1.00 96.44 190 HIS A C 1
ATOM 1402 O O . HIS A 1 190 ? -2.942 -7.798 14.879 1.00 96.44 190 HIS A O 1
ATOM 1408 N N . GLY A 1 191 ? -1.955 -5.958 15.694 1.00 95.81 191 GLY A N 1
ATOM 1409 C CA . GLY A 1 191 ? -1.172 -5.672 14.497 1.00 95.81 191 GLY A CA 1
ATOM 1410 C C . GLY A 1 191 ? -0.006 -4.734 14.779 1.00 95.81 191 GLY A C 1
ATOM 1411 O O . GLY A 1 191 ? 0.306 -4.413 15.928 1.00 95.81 191 GLY A O 1
ATOM 1412 N N . GLY A 1 192 ? 0.695 -4.306 13.732 1.00 94.88 192 GLY A N 1
ATOM 1413 C CA . GLY A 1 192 ? 1.745 -3.304 13.888 1.00 94.88 192 GLY A CA 1
ATOM 1414 C C . GLY A 1 192 ? 2.709 -3.188 12.720 1.00 94.88 192 GLY A C 1
ATOM 1415 O O . GLY A 1 192 ? 2.531 -3.782 11.658 1.00 94.88 192 GLY A O 1
ATOM 1416 N N . CYS A 1 193 ? 3.760 -2.403 12.936 1.00 92.19 193 CYS A N 1
ATOM 1417 C CA . CYS A 1 193 ? 4.800 -2.186 11.944 1.00 92.19 193 CYS A CA 1
ATOM 1418 C C . CYS A 1 193 ? 5.688 -3.425 11.752 1.00 92.19 193 CYS A C 1
ATOM 1420 O O . CYS A 1 193 ? 5.688 -4.365 12.549 1.00 92.19 193 CYS A O 1
ATOM 1422 N N . PHE A 1 194 ? 6.498 -3.390 10.691 1.00 86.44 194 PHE A N 1
ATOM 1423 C CA . PHE A 1 194 ? 7.408 -4.478 10.341 1.00 86.44 194 PHE A CA 1
ATOM 1424 C C . PHE A 1 194 ? 8.479 -4.764 11.410 1.00 86.44 194 PHE A C 1
ATOM 1426 O O . PHE A 1 194 ? 8.788 -5.924 11.647 1.00 86.44 194 PHE A O 1
ATOM 1433 N N . CYS A 1 195 ? 9.031 -3.736 12.066 1.00 86.88 195 CYS A N 1
ATOM 1434 C CA . CYS A 1 195 ? 10.107 -3.898 13.058 1.00 86.88 195 CYS A CA 1
ATOM 1435 C C . CYS A 1 195 ? 9.619 -4.099 14.501 1.00 86.88 195 CYS A C 1
ATOM 1437 O O . CYS A 1 195 ? 10.425 -4.354 15.382 1.00 86.88 195 CYS A O 1
ATOM 1439 N N . GLY A 1 196 ? 8.315 -3.976 14.754 1.00 88.94 196 GLY A N 1
ATOM 1440 C CA . GLY A 1 196 ? 7.709 -4.201 16.067 1.00 88.94 196 GLY A CA 1
ATOM 1441 C C . GLY A 1 196 ? 7.729 -3.042 17.062 1.00 88.94 196 GLY A C 1
ATOM 1442 O O . GLY A 1 196 ? 7.051 -3.138 18.076 1.00 88.94 196 GLY A O 1
ATOM 1443 N N . GLU A 1 197 ? 8.394 -1.939 16.731 1.00 90.19 197 GLU A N 1
ATOM 1444 C CA . GLU A 1 197 ? 8.454 -0.696 17.526 1.00 90.19 197 GLU A CA 1
ATOM 1445 C C . GLU A 1 197 ? 7.086 -0.032 17.737 1.00 90.19 197 GLU A C 1
ATOM 1447 O O . GLU A 1 197 ? 6.872 0.690 18.706 1.00 90.19 197 GLU A O 1
ATOM 1452 N N . VAL A 1 198 ? 6.162 -0.259 16.799 1.00 93.75 198 VAL A N 1
ATOM 1453 C CA . VAL A 1 198 ? 4.783 0.217 16.872 1.00 93.75 198 VAL A CA 1
ATOM 1454 C C . VAL A 1 198 ? 3.862 -0.981 16.735 1.00 93.75 198 VAL A C 1
ATOM 1456 O O . VAL A 1 198 ? 3.792 -1.600 15.667 1.00 93.75 198 VAL A O 1
ATOM 1459 N N . ARG A 1 199 ? 3.135 -1.290 17.805 1.00 95.44 199 ARG A N 1
ATOM 1460 C CA . ARG A 1 199 ? 2.051 -2.276 17.825 1.00 95.44 199 ARG A CA 1
ATOM 1461 C C . ARG A 1 199 ? 0.730 -1.573 18.075 1.00 95.44 199 ARG A C 1
ATOM 1463 O O . ARG A 1 199 ? 0.713 -0.491 18.651 1.00 95.44 199 ARG A O 1
ATOM 1470 N N . TYR A 1 200 ? -0.362 -2.174 17.630 1.00 96.44 200 TYR A N 1
ATOM 1471 C CA . TYR A 1 200 ? -1.696 -1.699 17.957 1.00 96.44 200 TYR A CA 1
ATOM 1472 C C . TYR A 1 200 ? -2.628 -2.845 18.313 1.00 96.44 200 TYR A C 1
ATOM 1474 O O . TYR A 1 200 ? -2.434 -3.981 17.866 1.00 96.44 200 TYR A O 1
ATOM 1482 N N . THR A 1 201 ? -3.654 -2.510 19.086 1.00 97.12 201 THR A N 1
ATOM 1483 C CA . THR A 1 201 ? -4.759 -3.396 19.430 1.00 97.12 201 THR A CA 1
ATOM 1484 C C . THR A 1 201 ? -6.103 -2.711 19.219 1.00 97.12 201 THR A C 1
ATOM 1486 O O . THR A 1 201 ? -6.204 -1.486 19.302 1.00 97.12 201 THR A O 1
ATOM 1489 N N . PHE A 1 202 ? -7.132 -3.501 18.916 1.00 97.12 202 PHE A N 1
ATOM 1490 C CA . PHE A 1 202 ? -8.528 -3.058 18.867 1.00 97.12 202 PHE A CA 1
ATOM 1491 C C . PHE A 1 202 ? -9.481 -4.248 19.035 1.00 97.12 202 PHE A C 1
ATOM 1493 O O . PHE A 1 202 ? -9.097 -5.391 18.794 1.00 97.12 202 PHE A O 1
ATOM 1500 N N . SER A 1 203 ? -10.734 -3.991 19.414 1.00 95.56 203 SER A N 1
ATOM 1501 C CA . SER A 1 203 ? -11.774 -5.030 19.466 1.00 95.56 203 SER A CA 1
ATOM 1502 C C . SER A 1 203 ? -12.511 -5.149 18.123 1.00 95.56 203 SER A C 1
ATOM 1504 O O . SER A 1 203 ? -12.822 -4.112 17.526 1.00 95.56 203 SER A O 1
ATOM 1506 N N . PRO A 1 204 ? -12.870 -6.359 17.648 1.00 94.31 204 PRO A N 1
ATOM 1507 C CA . PRO A 1 204 ? -13.693 -6.560 16.457 1.00 94.31 204 PRO A CA 1
ATOM 1508 C C . PRO A 1 204 ? -14.988 -5.740 16.439 1.00 94.31 204 PRO A C 1
ATOM 1510 O O . PRO A 1 204 ? -15.375 -5.229 15.393 1.00 94.31 204 PRO A O 1
ATOM 1513 N N . SER A 1 205 ? -15.630 -5.550 17.596 1.00 93.75 205 SER A N 1
ATOM 1514 C CA . SER A 1 205 ? -16.878 -4.781 17.722 1.00 93.75 205 SER A CA 1
ATOM 1515 C C . SER A 1 205 ? -16.720 -3.294 17.379 1.00 93.75 205 SER A C 1
ATOM 1517 O O . SER A 1 205 ? -17.703 -2.611 17.106 1.00 93.75 205 SER A O 1
ATOM 1519 N N . SER A 1 206 ? -15.485 -2.783 17.349 1.00 94.81 206 SER A N 1
ATOM 1520 C CA . SER A 1 206 ? -15.182 -1.396 16.984 1.00 94.81 206 SER A CA 1
ATOM 1521 C C . SER A 1 206 ? -15.010 -1.165 15.476 1.00 94.81 206 SER A C 1
ATOM 1523 O O . SER A 1 206 ? -14.836 -0.017 15.047 1.00 94.81 206 SER A O 1
ATOM 1525 N N . ILE A 1 207 ? -15.054 -2.230 14.661 1.00 97.06 207 ILE A N 1
ATOM 1526 C CA . ILE A 1 207 ? -14.939 -2.152 13.201 1.00 97.06 207 ILE A CA 1
ATOM 1527 C C . ILE A 1 207 ? -16.173 -1.453 12.635 1.00 97.06 207 ILE A C 1
ATOM 1529 O O . ILE A 1 207 ? -17.281 -1.976 12.641 1.00 97.06 207 ILE A O 1
ATOM 1533 N N . LYS A 1 208 ? -15.955 -0.266 12.068 1.00 96.75 208 LYS A N 1
ATOM 1534 C CA . LYS A 1 208 ? -16.975 0.474 11.315 1.00 96.75 208 LYS A CA 1
ATOM 1535 C C . LYS A 1 208 ? -17.100 -0.039 9.886 1.00 96.75 208 LYS A C 1
ATOM 1537 O O . LYS A 1 208 ? -18.160 0.079 9.282 1.00 96.75 208 LYS A O 1
ATOM 1542 N N . ARG A 1 209 ? -15.985 -0.502 9.311 1.00 97.25 209 ARG A N 1
ATOM 1543 C CA . ARG A 1 209 ? -15.907 -1.017 7.939 1.00 97.25 209 ARG A CA 1
ATOM 1544 C C . ARG A 1 209 ? -14.612 -1.784 7.722 1.00 97.25 209 ARG A C 1
ATOM 1546 O O . ARG A 1 209 ? -13.552 -1.296 8.104 1.00 97.25 209 ARG A O 1
ATOM 1553 N N . SER A 1 210 ? -14.688 -2.894 7.002 1.00 98.12 210 SER A N 1
ATOM 1554 C CA . SER A 1 210 ? -13.533 -3.592 6.446 1.00 98.12 210 SER A CA 1
ATOM 1555 C C . SER A 1 210 ? -13.723 -3.730 4.939 1.00 98.12 210 SER A C 1
ATOM 1557 O O . SER A 1 210 ? -14.725 -4.281 4.500 1.00 98.12 210 SER A O 1
ATOM 1559 N N . ALA A 1 211 ? -12.822 -3.173 4.130 1.00 98.38 211 ALA A N 1
ATOM 1560 C CA . ALA A 1 211 ? -13.006 -3.137 2.678 1.00 98.38 211 ALA A CA 1
ATOM 1561 C C . ALA A 1 211 ? -11.682 -3.161 1.911 1.00 98.38 211 ALA A C 1
ATOM 1563 O O . ALA A 1 211 ? -10.655 -2.660 2.386 1.00 98.38 211 ALA A O 1
ATOM 1564 N N . TYR A 1 212 ? -11.727 -3.658 0.674 1.00 98.56 212 TYR A N 1
ATOM 1565 C CA . TYR A 1 212 ? -10.671 -3.410 -0.299 1.00 98.56 212 TYR A CA 1
ATOM 1566 C C . TYR A 1 212 ? -10.870 -2.026 -0.924 1.00 98.56 212 TYR A C 1
ATOM 1568 O O . TYR A 1 212 ? -11.866 -1.767 -1.595 1.00 98.56 212 TYR A O 1
ATOM 1576 N N . CYS A 1 213 ? -9.930 -1.109 -0.701 1.00 97.50 213 CYS A N 1
ATOM 1577 C CA . CYS A 1 213 ? -10.001 0.258 -1.209 1.00 97.50 213 CYS A CA 1
ATOM 1578 C C . CYS A 1 213 ? -9.112 0.439 -2.435 1.00 97.50 213 CYS A C 1
ATOM 1580 O O . CYS A 1 213 ? -7.889 0.294 -2.352 1.00 97.50 213 CYS A O 1
ATOM 1582 N N . HIS A 1 214 ? -9.745 0.809 -3.547 1.00 96.00 214 HIS A N 1
ATOM 1583 C CA . HIS A 1 214 ? -9.112 0.941 -4.859 1.00 96.00 214 HIS A CA 1
ATOM 1584 C C . HIS A 1 214 ? -8.786 2.386 -5.230 1.00 96.00 214 HIS A C 1
ATOM 1586 O O . HIS A 1 214 ? -8.168 2.601 -6.257 1.00 96.00 214 HIS A O 1
ATOM 1592 N N . CYS A 1 215 ? -9.117 3.388 -4.406 1.00 93.00 215 CYS A N 1
ATOM 1593 C CA . CYS A 1 215 ? -8.903 4.780 -4.812 1.00 93.00 215 CYS A CA 1
ATOM 1594 C C . CYS A 1 215 ? -7.429 5.080 -5.149 1.00 93.00 215 CYS A C 1
ATOM 1596 O O . CYS A 1 215 ? -6.504 4.627 -4.463 1.00 93.00 215 CYS A O 1
ATOM 1598 N N . THR A 1 216 ? -7.214 5.934 -6.149 1.00 91.44 216 THR A N 1
ATOM 1599 C CA . THR A 1 216 ? -5.881 6.318 -6.649 1.00 91.44 216 THR A CA 1
ATOM 1600 C C . THR A 1 216 ? -4.945 6.852 -5.559 1.00 91.44 216 THR A C 1
ATOM 1602 O O . THR A 1 216 ? -3.737 6.633 -5.610 1.00 91.44 216 THR A O 1
ATOM 1605 N N . GLN A 1 217 ? -5.493 7.488 -4.519 1.00 92.12 217 GLN A N 1
ATOM 1606 C CA . GLN A 1 217 ? -4.735 7.963 -3.357 1.00 92.12 217 GLN A CA 1
ATOM 1607 C C . GLN A 1 217 ? -4.148 6.799 -2.548 1.00 92.12 217 GLN A C 1
ATOM 1609 O O . GLN A 1 217 ? -2.966 6.809 -2.210 1.00 92.12 217 GLN A O 1
ATOM 1614 N N . CYS A 1 218 ? -4.951 5.774 -2.246 1.00 94.12 218 CYS A N 1
ATOM 1615 C CA . CYS A 1 218 ? -4.475 4.579 -1.548 1.00 94.12 218 CYS A CA 1
ATOM 1616 C C . CYS A 1 218 ? -3.494 3.788 -2.412 1.00 94.12 218 CYS A C 1
ATOM 1618 O O . CYS A 1 218 ? -2.464 3.351 -1.900 1.00 94.12 218 CYS A O 1
ATOM 1620 N N . GLN A 1 219 ? -3.768 3.684 -3.713 1.00 94.75 219 GLN A N 1
ATOM 1621 C CA . GLN A 1 219 ? -2.863 3.058 -4.671 1.00 94.75 219 GLN A CA 1
ATOM 1622 C C . GLN A 1 219 ? -1.488 3.745 -4.680 1.00 94.75 219 GLN A C 1
ATOM 1624 O O . GLN A 1 219 ? -0.464 3.103 -4.467 1.00 94.75 219 GLN A O 1
ATOM 1629 N N . LYS A 1 220 ? -1.450 5.076 -4.821 1.00 93.12 220 LYS A N 1
ATOM 1630 C CA . LYS A 1 220 ? -0.202 5.856 -4.851 1.00 93.12 220 LYS A CA 1
ATOM 1631 C C . LYS A 1 220 ? 0.537 5.857 -3.505 1.00 93.12 220 LYS A C 1
ATOM 1633 O O . LYS A 1 220 ? 1.763 5.845 -3.486 1.00 93.12 220 LYS A O 1
ATOM 1638 N N . LEU A 1 221 ? -0.179 5.865 -2.374 1.00 93.94 221 LEU A N 1
ATOM 1639 C CA . LEU A 1 221 ? 0.423 5.883 -1.028 1.00 93.94 221 LEU A CA 1
ATOM 1640 C C . LEU A 1 221 ? 1.017 4.536 -0.590 1.00 93.94 221 LEU A C 1
ATOM 1642 O O . LEU A 1 221 ? 1.906 4.522 0.267 1.00 93.94 221 LEU A O 1
ATOM 1646 N N . SER A 1 222 ? 0.514 3.433 -1.148 1.00 94.25 222 SER A N 1
ATOM 1647 C CA . SER A 1 222 ? 0.996 2.071 -0.878 1.00 94.25 222 SER A CA 1
ATOM 1648 C C . SER A 1 222 ? 1.951 1.552 -1.956 1.00 94.25 222 SER A C 1
ATOM 1650 O O . SER A 1 222 ? 2.827 0.750 -1.654 1.00 94.25 222 SER A O 1
ATOM 1652 N N . GLY A 1 223 ? 1.809 2.018 -3.201 1.00 93.88 223 GLY A N 1
ATOM 1653 C CA . GLY A 1 223 ? 2.436 1.399 -4.371 1.00 93.88 223 GLY A CA 1
ATOM 1654 C C . GLY A 1 223 ? 1.688 0.155 -4.875 1.00 93.88 223 GLY A C 1
ATOM 1655 O O . GLY A 1 223 ? 2.142 -0.478 -5.828 1.00 93.88 223 GLY A O 1
ATOM 1656 N N . CYS A 1 224 ? 0.529 -0.170 -4.294 1.00 95.62 224 CYS A N 1
ATOM 1657 C CA . CYS A 1 224 ? -0.246 -1.372 -4.597 1.00 95.62 224 CYS A CA 1
ATOM 1658 C C . CYS A 1 224 ? -1.499 -1.089 -5.440 1.00 95.62 224 CYS A C 1
ATOM 1660 O O . CYS A 1 224 ? -2.030 0.021 -5.399 1.00 95.62 224 CYS A O 1
ATOM 1662 N N . PRO A 1 225 ? -2.035 -2.102 -6.150 1.00 95.38 225 PRO A N 1
ATOM 1663 C CA . PRO A 1 225 ? -3.312 -1.992 -6.864 1.00 95.38 225 PRO A CA 1
ATOM 1664 C C . PRO A 1 225 ? -4.509 -1.625 -5.976 1.00 95.38 225 PRO A C 1
ATOM 1666 O O . PRO A 1 225 ? -5.440 -0.968 -6.432 1.00 95.38 225 PRO A O 1
ATOM 1669 N N . PHE A 1 226 ? -4.481 -2.033 -4.707 1.00 97.12 226 PHE A N 1
ATOM 1670 C CA . PHE A 1 226 ? -5.470 -1.701 -3.682 1.00 97.12 226 PHE A CA 1
ATOM 1671 C C . PHE A 1 226 ? -4.909 -2.014 -2.292 1.00 97.12 226 PHE A C 1
ATOM 1673 O O . PHE A 1 226 ? -3.849 -2.631 -2.155 1.00 97.12 226 PHE A O 1
ATOM 1680 N N . ILE A 1 227 ? -5.632 -1.595 -1.255 1.00 97.81 227 ILE A N 1
ATOM 1681 C CA . ILE A 1 227 ? -5.324 -1.923 0.143 1.00 97.81 227 ILE A CA 1
ATOM 1682 C C . ILE A 1 227 ? -6.515 -2.602 0.815 1.00 97.81 227 ILE A C 1
ATOM 1684 O O . ILE A 1 227 ? -7.658 -2.322 0.464 1.00 97.81 227 ILE A O 1
ATOM 1688 N N . HIS A 1 228 ? -6.261 -3.430 1.826 1.00 98.12 228 HIS A N 1
ATOM 1689 C CA . HIS A 1 228 ? -7.285 -3.850 2.787 1.00 98.12 228 HIS A CA 1
ATOM 1690 C C . HIS A 1 228 ? -7.304 -2.843 3.935 1.00 98.12 228 HIS A C 1
ATOM 1692 O O . HIS A 1 228 ? -6.395 -2.836 4.762 1.00 98.12 228 HIS A O 1
ATOM 1698 N N . THR A 1 229 ? -8.312 -1.973 3.962 1.00 98.06 229 THR A N 1
ATOM 1699 C CA . THR A 1 229 ? -8.484 -0.951 5.002 1.00 98.06 229 THR A CA 1
ATOM 1700 C C . THR A 1 229 ? -9.560 -1.365 5.995 1.00 98.06 229 THR A C 1
ATOM 1702 O O . THR A 1 229 ? -10.664 -1.738 5.600 1.00 98.06 229 THR A O 1
ATOM 1705 N N . ILE A 1 230 ? -9.249 -1.249 7.283 1.00 98.44 230 ILE A N 1
ATOM 1706 C CA . ILE A 1 230 ? -10.174 -1.491 8.391 1.00 98.44 230 ILE A CA 1
ATOM 1707 C C . ILE A 1 230 ? -10.359 -0.163 9.120 1.00 98.44 230 ILE A C 1
ATOM 1709 O O . ILE A 1 230 ? -9.413 0.360 9.703 1.00 98.44 230 ILE A O 1
ATOM 1713 N N . HIS A 1 231 ? -11.556 0.411 9.040 1.00 98.06 231 HIS A N 1
ATOM 1714 C CA . HIS A 1 231 ? -11.920 1.665 9.690 1.00 98.06 231 HIS A CA 1
ATOM 1715 C C . HIS A 1 231 ? -12.492 1.396 11.083 1.00 98.06 231 HIS A C 1
ATOM 1717 O O . HIS A 1 231 ? -13.450 0.640 11.223 1.00 98.06 231 HIS A O 1
ATOM 1723 N N . LEU A 1 232 ? -11.938 2.066 12.089 1.00 98.12 232 LEU A N 1
ATOM 1724 C CA . LEU A 1 232 ? -12.241 1.903 13.510 1.00 98.12 232 LEU A CA 1
ATOM 1725 C C . LEU A 1 232 ? -12.574 3.270 14.121 1.00 98.12 232 LEU A C 1
ATOM 1727 O O . LEU A 1 232 ? -12.164 4.309 13.590 1.00 98.12 232 LEU A O 1
ATOM 1731 N N . PHE A 1 233 ? -13.292 3.295 15.242 1.00 95.75 233 PHE A N 1
ATOM 1732 C CA . PHE A 1 233 ? -13.340 4.494 16.086 1.00 95.75 233 PHE A CA 1
ATOM 1733 C C . PHE A 1 233 ? -11.945 4.767 16.661 1.00 95.75 233 PHE A C 1
ATOM 1735 O O . PHE A 1 233 ? -11.301 3.844 17.153 1.00 95.75 233 PHE A O 1
ATOM 1742 N N . SER A 1 234 ? -11.457 6.012 16.611 1.00 95.38 234 SER A N 1
ATOM 1743 C CA . SER A 1 234 ? -10.114 6.327 17.131 1.00 95.38 234 SER A CA 1
ATOM 1744 C C . SER A 1 234 ? -9.968 6.038 18.629 1.00 95.38 234 SER A C 1
ATOM 1746 O O . SER A 1 234 ? -8.896 5.637 19.062 1.00 95.38 234 SER A O 1
ATOM 1748 N N . SER A 1 235 ? -11.046 6.166 19.406 1.00 94.69 235 SER A N 1
ATOM 1749 C CA . SER A 1 235 ? -11.073 5.819 20.834 1.00 94.69 235 SER A CA 1
ATOM 1750 C C . SER A 1 235 ? -10.949 4.315 21.116 1.00 94.69 235 SER A C 1
ATOM 1752 O O . SER A 1 235 ? -10.747 3.931 22.261 1.00 94.69 235 SER A O 1
ATOM 1754 N N . ALA A 1 236 ? -11.075 3.459 20.097 1.00 95.44 236 ALA A N 1
ATOM 1755 C CA . ALA A 1 236 ? -11.021 2.003 20.231 1.00 95.44 236 ALA A CA 1
ATOM 1756 C C . ALA A 1 236 ? -9.693 1.390 19.753 1.00 95.44 236 ALA A C 1
ATOM 1758 O O . ALA A 1 236 ? -9.561 0.166 19.723 1.00 95.44 236 ALA A O 1
ATOM 1759 N N . VAL A 1 237 ? -8.726 2.222 19.348 1.00 97.31 237 VAL A N 1
ATOM 1760 C CA . VAL A 1 237 ? -7.405 1.774 18.897 1.00 97.31 237 VAL A CA 1
ATOM 1761 C C . VAL A 1 237 ? -6.358 2.226 19.900 1.00 97.31 237 VAL A C 1
ATOM 1763 O O . VAL A 1 237 ? -6.164 3.425 20.089 1.00 97.31 237 VAL A O 1
ATOM 1766 N N . SER A 1 238 ? -5.644 1.269 20.481 1.00 96.12 238 SER A N 1
ATOM 1767 C CA . SER A 1 238 ? -4.513 1.534 21.371 1.00 96.12 238 SER A CA 1
ATOM 1768 C C . SER A 1 238 ? -3.213 1.232 20.643 1.00 96.12 238 SER A C 1
ATOM 1770 O O . SER A 1 238 ? -3.070 0.160 20.060 1.00 96.12 238 SER A O 1
ATOM 1772 N N . PHE A 1 239 ? -2.252 2.151 20.683 1.00 95.81 239 PHE A N 1
ATOM 1773 C CA . PHE A 1 239 ? -0.891 1.926 20.213 1.00 95.81 239 PHE A CA 1
ATOM 1774 C C . PHE A 1 239 ? 0.031 1.644 21.390 1.00 95.81 239 PHE A C 1
ATOM 1776 O O . PHE A 1 239 ? 0.049 2.409 22.347 1.00 95.81 239 PHE A O 1
ATOM 1783 N N . THR A 1 240 ? 0.845 0.599 21.280 1.00 94.50 240 THR A N 1
ATOM 1784 C CA . THR A 1 240 ? 1.979 0.353 22.174 1.00 94.50 240 THR A CA 1
ATOM 1785 C C . THR A 1 240 ? 3.261 0.704 21.435 1.00 94.50 240 THR A C 1
ATOM 1787 O O . THR A 1 240 ? 3.527 0.173 20.350 1.00 94.50 240 THR A O 1
ATOM 1790 N N . LEU A 1 241 ? 4.046 1.601 22.024 1.00 91.06 241 LEU A N 1
ATOM 1791 C CA . LEU A 1 241 ? 5.276 2.136 21.462 1.00 91.06 241 LEU A CA 1
ATOM 1792 C C . LEU A 1 241 ? 6.463 1.637 22.279 1.00 91.06 241 LEU A C 1
ATOM 1794 O O . LEU A 1 241 ? 6.474 1.746 23.503 1.00 91.06 241 LEU A O 1
ATOM 1798 N N . ALA A 1 242 ? 7.456 1.092 21.592 1.00 80.56 242 ALA A N 1
ATOM 1799 C CA . ALA A 1 242 ? 8.704 0.641 22.189 1.00 80.56 242 ALA A CA 1
ATOM 1800 C C . ALA A 1 242 ? 9.854 1.238 21.374 1.00 80.56 242 ALA A C 1
ATOM 1802 O O . ALA A 1 242 ? 10.302 0.583 20.436 1.00 80.56 242 ALA A O 1
ATOM 1803 N N . PRO A 1 243 ? 10.259 2.496 21.641 1.00 61.28 243 PRO A N 1
ATOM 1804 C CA . PRO A 1 243 ? 11.354 3.123 20.919 1.00 61.28 243 PRO A CA 1
ATOM 1805 C C . PRO A 1 243 ? 12.669 2.402 21.249 1.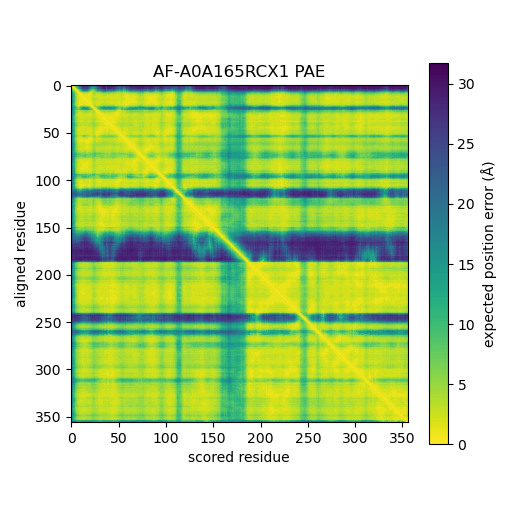00 61.28 243 PRO A C 1
ATOM 1807 O O . PRO A 1 243 ? 13.188 2.510 22.359 1.00 61.28 243 PRO A O 1
ATOM 1810 N N . SER A 1 244 ? 13.206 1.702 20.251 1.00 55.25 244 SER A N 1
ATOM 1811 C CA . SER A 1 244 ? 14.453 0.932 20.191 1.00 55.25 244 SER A CA 1
ATOM 1812 C C . SER A 1 244 ? 14.550 -0.271 21.136 1.00 55.25 244 SER A C 1
ATOM 1814 O O . SER A 1 244 ? 14.231 -0.183 22.314 1.00 55.25 244 SER A O 1
ATOM 1816 N N . GLY A 1 245 ? 15.035 -1.397 20.596 1.00 52.69 245 GLY A N 1
ATOM 1817 C CA . GLY A 1 245 ? 15.193 -2.714 21.231 1.00 52.69 245 GLY A CA 1
ATOM 1818 C C . GLY A 1 245 ? 16.159 -2.821 22.417 1.00 52.69 245 GLY A C 1
ATOM 1819 O O . GLY A 1 245 ? 16.859 -3.824 22.532 1.00 52.69 245 GLY A O 1
ATOM 1820 N N . ASP A 1 246 ? 16.185 -1.828 23.298 1.00 52.62 246 ASP A N 1
ATOM 1821 C CA . ASP A 1 246 ? 16.732 -1.955 24.638 1.00 52.62 246 ASP A CA 1
ATOM 1822 C C . ASP A 1 246 ? 15.581 -2.372 25.564 1.00 52.62 246 ASP A C 1
ATOM 1824 O O . ASP A 1 246 ? 14.575 -1.676 25.677 1.00 52.62 246 ASP A O 1
ATOM 1828 N N . SER A 1 247 ? 15.676 -3.519 26.240 1.00 53.03 247 SER A N 1
ATOM 1829 C CA . SER A 1 247 ? 14.595 -4.036 27.103 1.00 53.03 247 SER A CA 1
ATOM 1830 C C . SER A 1 247 ? 14.315 -3.164 28.340 1.00 53.03 247 SER A C 1
ATOM 1832 O O . SER A 1 247 ? 13.568 -3.575 29.227 1.00 53.03 247 SER A O 1
ATOM 1834 N N . LYS A 1 248 ? 14.968 -2.000 28.424 1.00 54.78 248 LYS A N 1
ATOM 1835 C CA . LYS A 1 248 ? 14.943 -1.033 29.517 1.00 54.78 248 LYS A CA 1
ATOM 1836 C C . LYS A 1 248 ? 14.139 0.231 29.197 1.00 54.78 248 LYS A C 1
ATOM 1838 O O . LYS A 1 248 ? 13.860 0.982 30.125 1.00 54.78 248 LYS A O 1
ATOM 1843 N N . THR A 1 249 ? 13.768 0.494 27.939 1.00 59.50 249 THR A N 1
ATOM 1844 C CA . THR A 1 249 ? 12.870 1.614 27.612 1.00 59.50 249 THR A CA 1
ATOM 1845 C C . THR A 1 249 ? 11.428 1.252 27.966 1.00 59.50 249 THR A C 1
ATOM 1847 O O . THR A 1 249 ? 10.908 0.207 27.569 1.00 59.50 249 THR A O 1
ATOM 1850 N N . GLU A 1 250 ? 10.768 2.113 28.746 1.00 62.75 250 GLU A N 1
ATOM 1851 C CA . GLU A 1 250 ? 9.368 1.918 29.123 1.00 62.75 250 GLU A CA 1
ATOM 1852 C C . GLU A 1 250 ? 8.472 1.903 27.880 1.00 62.75 250 GLU A C 1
ATOM 1854 O O . GLU A 1 250 ? 8.505 2.808 27.042 1.00 62.75 250 GLU A O 1
ATOM 1859 N N . LYS A 1 251 ? 7.645 0.859 27.765 1.00 77.62 251 LYS A N 1
ATOM 1860 C CA . LYS A 1 251 ? 6.595 0.797 26.749 1.00 77.62 251 LYS A CA 1
ATOM 1861 C C . LYS A 1 251 ? 5.527 1.822 27.105 1.00 77.62 251 LYS A C 1
ATOM 1863 O O . LYS A 1 251 ? 4.898 1.703 28.154 1.00 77.62 251 LYS A O 1
ATOM 1868 N N . SER A 1 252 ? 5.268 2.773 26.216 1.00 84.12 252 SER A N 1
ATOM 1869 C CA . SER A 1 252 ? 4.131 3.679 26.366 1.00 84.12 252 SER A CA 1
ATOM 1870 C C . SER A 1 252 ? 2.930 3.142 25.598 1.00 84.12 252 SER A C 1
ATOM 1872 O O . SER A 1 252 ? 3.064 2.584 24.505 1.00 84.12 252 SER A O 1
ATOM 1874 N N . THR A 1 253 ? 1.745 3.275 26.189 1.00 89.25 253 THR A N 1
ATOM 1875 C CA . THR A 1 253 ? 0.479 2.984 25.512 1.00 89.25 253 THR A CA 1
ATOM 1876 C C . THR A 1 253 ? -0.308 4.274 25.376 1.00 89.25 253 THR A C 1
ATOM 1878 O O . THR A 1 253 ? -0.465 4.998 26.354 1.00 89.25 253 THR A O 1
ATOM 1881 N N . ILE A 1 254 ? -0.785 4.556 24.167 1.00 91.88 254 ILE A N 1
ATOM 1882 C CA . ILE A 1 254 ? -1.577 5.748 23.851 1.00 91.88 254 ILE A CA 1
ATOM 1883 C C . ILE A 1 254 ? -2.809 5.353 23.043 1.00 91.88 254 ILE A C 1
ATOM 1885 O O . ILE A 1 254 ? -2.746 4.418 22.239 1.00 91.88 254 ILE A O 1
ATOM 1889 N N . LEU A 1 255 ? -3.920 6.067 23.209 1.00 93.06 255 LEU A N 1
ATOM 1890 C CA . LEU A 1 255 ? -5.072 5.898 22.327 1.00 93.06 255 LEU A CA 1
ATOM 1891 C C . LEU A 1 255 ? -4.842 6.647 21.015 1.00 93.06 255 LEU A C 1
ATOM 1893 O O . LEU A 1 255 ? -4.213 7.704 20.974 1.00 93.06 255 LEU A O 1
ATOM 1897 N N . ALA A 1 256 ? -5.393 6.128 19.921 1.00 92.88 256 ALA A N 1
ATOM 1898 C CA . ALA A 1 256 ? -5.313 6.799 18.629 1.00 92.88 256 ALA A CA 1
ATOM 1899 C C . ALA A 1 256 ? -6.082 8.132 18.609 1.00 92.88 256 ALA A C 1
ATOM 1901 O O . ALA A 1 256 ? -5.770 8.991 17.787 1.00 92.88 256 ALA A O 1
ATOM 1902 N N . SER A 1 257 ? -7.070 8.312 19.495 1.00 90.75 257 SER A N 1
ATOM 1903 C CA . SER A 1 257 ? -7.757 9.593 19.716 1.00 90.75 257 SER A CA 1
ATOM 1904 C C . SER A 1 257 ? -6.848 10.680 20.281 1.00 90.75 257 SER A C 1
ATOM 1906 O O . SER A 1 257 ? -7.119 11.854 20.049 1.00 90.75 257 SER A O 1
ATOM 1908 N N . ASP A 1 258 ? -5.778 10.290 20.971 1.00 88.25 258 ASP A N 1
ATOM 1909 C CA . ASP A 1 258 ? -4.918 11.201 21.729 1.00 88.25 258 ASP A CA 1
ATOM 1910 C C . ASP A 1 258 ? -3.662 11.584 20.930 1.00 88.25 258 ASP A C 1
ATOM 1912 O O . ASP A 1 258 ? -2.828 12.362 21.389 1.00 88.25 258 ASP A O 1
ATOM 1916 N N . ILE A 1 259 ? -3.510 11.041 19.715 1.00 83.56 259 ILE A N 1
ATOM 1917 C CA . ILE A 1 259 ? -2.421 11.408 18.811 1.00 83.56 259 ILE A CA 1
ATOM 1918 C C . ILE A 1 259 ? -2.673 12.818 18.278 1.00 83.56 259 ILE A C 1
ATOM 1920 O O . ILE A 1 259 ? -3.447 13.021 17.339 1.00 83.56 259 ILE A O 1
ATOM 1924 N N . ASP A 1 260 ? -1.950 13.778 18.845 1.00 72.75 260 ASP A N 1
ATOM 1925 C CA . ASP A 1 260 ? -1.842 15.141 18.338 1.00 72.75 260 ASP A CA 1
ATOM 1926 C C . ASP A 1 260 ? -0.643 15.256 17.382 1.00 72.75 260 ASP A C 1
ATOM 1928 O O . ASP A 1 260 ? 0.462 14.791 17.665 1.00 72.75 260 ASP A O 1
ATOM 1932 N N . ALA A 1 261 ? -0.846 15.913 16.239 1.00 64.06 261 ALA A N 1
ATOM 1933 C CA . ALA A 1 261 ? 0.232 16.232 15.309 1.00 64.06 261 ALA A CA 1
ATOM 1934 C C . ALA A 1 261 ? 1.283 17.177 15.926 1.00 64.06 261 ALA A C 1
ATOM 1936 O O . ALA A 1 261 ? 2.439 17.129 15.510 1.00 64.06 261 ALA A O 1
ATOM 1937 N N . ASN A 1 262 ? 0.902 17.995 16.915 1.00 63.91 262 ASN A N 1
ATOM 1938 C CA . ASN A 1 262 ? 1.798 18.924 17.611 1.00 63.91 262 ASN A CA 1
ATOM 1939 C C . ASN A 1 262 ? 2.571 18.277 18.773 1.00 63.91 262 ASN A C 1
ATOM 1941 O O . ASN A 1 262 ? 3.554 18.847 19.241 1.00 63.91 262 ASN A O 1
ATOM 1945 N N . ALA A 1 263 ? 2.159 17.085 19.214 1.00 78.00 263 ALA A N 1
ATOM 1946 C CA . ALA A 1 263 ? 2.792 16.318 20.288 1.00 78.00 263 ALA A CA 1
ATOM 1947 C C . ALA A 1 263 ? 2.966 14.843 19.882 1.00 78.00 263 ALA A C 1
ATOM 1949 O O . ALA A 1 263 ? 2.693 13.918 20.648 1.00 78.00 263 ALA A O 1
ATOM 1950 N N . LEU A 1 264 ? 3.397 14.618 18.636 1.00 82.06 264 LEU A N 1
ATOM 1951 C CA . LEU A 1 264 ? 3.516 13.280 18.067 1.00 82.06 264 LEU A CA 1
ATOM 1952 C C . LEU A 1 264 ? 4.622 12.477 18.783 1.00 82.06 264 LEU A C 1
ATOM 1954 O O . LEU A 1 264 ? 5.764 12.942 18.841 1.00 82.06 264 LEU A O 1
ATOM 1958 N N . PRO A 1 265 ? 4.347 11.243 19.247 1.00 86.38 265 PRO A N 1
ATOM 1959 C CA . PRO A 1 265 ? 5.389 10.370 19.773 1.00 86.38 265 PRO A CA 1
ATOM 1960 C C . PRO A 1 265 ? 6.502 10.138 18.746 1.00 86.38 265 PRO A C 1
ATOM 1962 O O . PRO A 1 265 ? 6.227 9.880 17.572 1.00 86.38 265 PRO A O 1
ATOM 1965 N N . SER A 1 266 ? 7.761 10.133 19.194 1.00 88.56 266 SER A N 1
ATOM 1966 C CA . SER A 1 266 ? 8.949 9.973 18.333 1.00 88.56 266 SER A CA 1
ATOM 1967 C C . SER A 1 266 ? 8.974 8.660 17.539 1.00 88.56 266 SER A C 1
ATOM 1969 O O . SER A 1 266 ? 9.636 8.565 16.506 1.00 88.56 266 SER A O 1
ATOM 1971 N N . SER A 1 267 ? 8.214 7.651 17.979 1.00 90.69 267 SER A N 1
ATOM 1972 C CA . SER A 1 267 ? 8.014 6.384 17.268 1.00 90.69 267 SER A CA 1
ATOM 1973 C C . SER A 1 267 ? 7.213 6.534 15.968 1.00 90.69 267 SER A C 1
ATOM 1975 O O . SER A 1 267 ? 7.183 5.594 15.166 1.00 90.69 267 SER A O 1
ATOM 1977 N N . PHE A 1 268 ? 6.584 7.688 15.728 1.00 92.00 268 PHE A N 1
ATOM 1978 C CA . PHE A 1 268 ? 5.832 7.988 14.518 1.00 92.00 268 PHE A CA 1
ATOM 1979 C C . PHE A 1 268 ? 6.482 9.071 13.652 1.00 92.00 268 PHE A C 1
ATOM 1981 O O . PHE A 1 268 ? 7.084 10.029 14.119 1.00 92.00 268 PHE A O 1
ATOM 1988 N N . ARG A 1 269 ? 6.276 8.940 12.342 1.00 91.94 269 ARG A N 1
ATOM 1989 C CA . ARG A 1 269 ? 6.354 10.018 11.354 1.00 91.94 269 ARG A CA 1
ATOM 1990 C C . ARG A 1 269 ? 4.980 10.180 10.722 1.00 91.94 269 ARG A C 1
ATOM 1992 O O . ARG A 1 269 ? 4.320 9.179 10.423 1.00 91.94 269 ARG A O 1
ATOM 1999 N N . THR A 1 270 ? 4.568 11.417 10.485 1.00 93.06 270 THR A N 1
ATOM 2000 C CA . THR A 1 270 ? 3.272 11.732 9.882 1.00 93.06 270 THR A CA 1
ATOM 2001 C C . THR A 1 270 ? 3.408 12.206 8.443 1.00 93.06 270 THR A C 1
ATOM 2003 O O . THR A 1 270 ? 4.436 12.733 8.025 1.00 93.06 270 THR A O 1
ATOM 2006 N N . TYR A 1 271 ? 2.350 12.002 7.663 1.00 93.19 271 TYR A N 1
ATOM 2007 C CA . TYR A 1 271 ? 2.193 12.646 6.364 1.00 93.19 271 TYR A CA 1
ATOM 2008 C C . TYR A 1 271 ? 0.721 12.960 6.108 1.00 93.19 271 TYR A C 1
ATOM 2010 O O . TYR A 1 271 ? -0.107 12.046 6.086 1.00 93.19 271 TYR A O 1
ATOM 2018 N N . ASN A 1 272 ? 0.404 14.231 5.870 1.00 91.75 272 ASN A N 1
ATOM 2019 C CA . ASN A 1 272 ? -0.934 14.656 5.464 1.00 91.75 272 ASN A CA 1
ATOM 2020 C C . ASN A 1 272 ? -0.999 14.697 3.938 1.00 91.75 272 ASN A C 1
ATOM 2022 O O . ASN A 1 272 ? -0.137 15.293 3.292 1.00 91.75 272 ASN A O 1
ATOM 2026 N N . SER A 1 273 ? -2.016 14.062 3.348 1.00 84.00 273 SER A N 1
ATOM 2027 C CA . SER A 1 273 ? -2.221 14.173 1.900 1.00 84.00 273 SER A CA 1
ATOM 2028 C C . SER A 1 273 ? -2.632 15.611 1.556 1.00 84.00 273 SER A C 1
ATOM 2030 O O . SER A 1 273 ? -3.604 16.090 2.138 1.00 84.00 273 SER A O 1
ATOM 2032 N N . PRO A 1 274 ? -1.986 16.286 0.585 1.00 84.50 274 PRO A N 1
ATOM 2033 C CA . PRO A 1 274 ? -2.404 17.617 0.141 1.00 84.50 274 PRO A CA 1
ATOM 2034 C C . PRO A 1 274 ? -3.847 17.650 -0.378 1.00 84.50 274 PRO A C 1
ATOM 2036 O O . PRO A 1 274 ? -4.542 18.643 -0.214 1.00 84.50 274 PRO A O 1
ATOM 2039 N N . VAL A 1 275 ? -4.316 16.540 -0.960 1.00 84.56 275 VAL A N 1
ATOM 2040 C CA . VAL A 1 275 ? -5.670 16.410 -1.528 1.00 84.56 275 VAL A CA 1
ATOM 2041 C C . VAL A 1 275 ? -6.706 16.060 -0.453 1.00 84.56 275 VAL A C 1
ATOM 2043 O O . VAL A 1 275 ? -7.895 16.324 -0.604 1.00 84.56 275 VAL A O 1
ATOM 2046 N N . LYS A 1 276 ? -6.273 15.436 0.647 1.00 86.50 276 LYS A N 1
ATOM 2047 C CA . LYS A 1 276 ? -7.130 15.053 1.779 1.00 86.50 276 LYS A CA 1
ATOM 2048 C C . LYS A 1 276 ? -6.433 15.430 3.079 1.00 86.50 276 LYS A C 1
ATOM 2050 O O . LYS A 1 276 ? -5.996 14.552 3.818 1.00 86.50 276 LYS A O 1
ATOM 2055 N N . SER A 1 277 ? -6.337 16.733 3.343 1.00 87.94 277 SER A N 1
ATOM 2056 C CA . SER A 1 277 ? -5.612 17.292 4.496 1.00 87.94 277 SER A CA 1
ATOM 2057 C C . SER A 1 277 ? -6.154 16.816 5.847 1.00 87.94 277 SER A C 1
ATOM 2059 O O . SER A 1 277 ? -5.397 16.706 6.804 1.00 87.94 277 SER A O 1
ATOM 2061 N N . HIS A 1 278 ? -7.435 16.440 5.903 1.00 90.25 278 HIS A N 1
ATOM 2062 C CA . HIS A 1 278 ? -8.073 15.812 7.063 1.00 90.25 278 HIS A CA 1
ATOM 2063 C C . HIS A 1 278 ? -7.644 14.352 7.304 1.00 90.25 278 HIS A C 1
ATOM 2065 O O . HIS A 1 278 ? -8.087 13.743 8.277 1.00 90.25 278 HIS A O 1
ATOM 2071 N N . LYS A 1 279 ? -6.828 13.755 6.420 1.00 91.69 279 LYS A N 1
ATOM 2072 C CA . LYS A 1 279 ? -6.279 12.403 6.578 1.00 91.69 279 LYS A CA 1
ATOM 2073 C C . LYS A 1 279 ? -4.772 12.449 6.797 1.00 91.69 279 LYS A C 1
ATOM 2075 O O . LYS A 1 279 ? -4.007 12.773 5.885 1.00 91.69 279 LYS A O 1
ATOM 2080 N N . THR A 1 280 ? -4.353 11.995 7.970 1.00 92.81 280 THR A N 1
ATOM 2081 C CA . THR A 1 280 ? -2.945 11.863 8.349 1.00 92.81 280 THR A CA 1
ATOM 2082 C C . THR A 1 280 ? -2.535 10.403 8.269 1.00 92.81 280 THR A C 1
ATOM 2084 O O . THR A 1 280 ? -3.227 9.525 8.782 1.00 92.81 280 THR A O 1
ATOM 2087 N N . ARG A 1 281 ? -1.415 10.108 7.610 1.00 94.25 281 ARG A N 1
ATOM 2088 C CA . ARG A 1 281 ? -0.768 8.792 7.653 1.00 94.25 281 ARG A CA 1
ATOM 2089 C C . ARG A 1 281 ? 0.162 8.724 8.851 1.00 94.25 281 ARG A C 1
ATOM 2091 O O . ARG A 1 281 ? 0.978 9.619 9.022 1.00 94.25 281 ARG A O 1
ATOM 2098 N N . LEU A 1 282 ? 0.075 7.638 9.611 1.00 94.38 282 LEU A N 1
ATOM 2099 C CA . LEU A 1 282 ? 0.959 7.319 10.727 1.00 94.38 282 LEU A CA 1
ATOM 2100 C C . LEU A 1 282 ? 1.931 6.231 10.271 1.00 94.38 282 LEU A C 1
ATOM 2102 O O . LEU A 1 282 ? 1.523 5.131 9.878 1.00 94.38 282 LEU A O 1
ATOM 2106 N N . ARG A 1 283 ? 3.225 6.543 10.274 1.00 93.25 283 ARG A N 1
ATOM 2107 C CA . ARG A 1 283 ? 4.299 5.625 9.887 1.00 93.25 283 ARG A CA 1
ATOM 2108 C C . ARG A 1 283 ? 5.216 5.383 11.066 1.00 93.25 283 ARG A C 1
ATOM 2110 O O . ARG A 1 283 ? 5.537 6.322 11.775 1.00 93.25 283 ARG A O 1
ATOM 2117 N N . CYS A 1 284 ? 5.691 4.158 11.241 1.00 92.06 284 CYS A N 1
ATOM 2118 C CA . CYS A 1 284 ? 6.753 3.886 12.205 1.00 92.06 284 CYS A CA 1
ATOM 2119 C C . CYS A 1 284 ? 8.015 4.677 11.820 1.00 92.06 284 CYS A C 1
ATOM 2121 O O . CYS A 1 284 ? 8.474 4.568 10.684 1.00 92.06 284 CYS A O 1
ATOM 2123 N N . ALA A 1 285 ? 8.582 5.453 12.740 1.00 90.69 285 ALA A N 1
ATOM 2124 C CA . ALA A 1 285 ? 9.769 6.268 12.491 1.00 90.69 285 ALA A CA 1
ATOM 2125 C C . ALA A 1 285 ? 11.020 5.428 12.182 1.00 90.69 285 ALA A C 1
ATOM 2127 O O . ALA A 1 285 ? 11.878 5.895 11.434 1.00 90.69 285 ALA A O 1
ATOM 2128 N N . THR A 1 286 ? 11.070 4.190 12.691 1.00 88.62 286 THR A N 1
ATOM 2129 C CA . THR A 1 286 ? 12.185 3.243 12.543 1.00 88.62 286 THR A CA 1
ATOM 2130 C C . THR A 1 286 ? 12.160 2.518 11.194 1.00 88.62 286 THR A C 1
ATOM 2132 O O . THR A 1 286 ? 13.104 2.607 10.417 1.00 88.62 286 THR A O 1
ATOM 2135 N N . CYS A 1 287 ? 11.070 1.813 10.855 1.00 87.00 287 CYS A N 1
ATOM 2136 C CA . CYS A 1 287 ? 10.999 1.040 9.600 1.00 87.00 287 CYS A CA 1
ATOM 2137 C C . CYS A 1 287 ? 10.245 1.744 8.455 1.00 87.00 287 CYS A C 1
ATOM 2139 O O . CYS A 1 287 ? 10.297 1.299 7.303 1.00 87.00 287 CYS A O 1
ATOM 2141 N N . GLY A 1 288 ? 9.512 2.823 8.745 1.00 88.56 288 GLY A N 1
ATOM 2142 C CA . GLY A 1 288 ? 8.691 3.598 7.801 1.00 88.56 288 GLY A CA 1
ATOM 2143 C C . GLY A 1 288 ? 7.431 2.908 7.276 1.00 88.56 288 GLY A C 1
ATOM 2144 O O . GLY A 1 288 ? 6.753 3.460 6.403 1.00 88.56 288 GLY A O 1
ATOM 2145 N N . THR A 1 289 ? 7.092 1.728 7.808 1.00 90.75 289 THR A N 1
ATOM 2146 C CA . THR A 1 289 ? 5.801 1.069 7.550 1.00 90.75 289 THR A CA 1
ATOM 2147 C C . THR A 1 289 ? 4.677 2.025 7.937 1.00 90.75 289 THR A C 1
ATOM 2149 O O . THR A 1 289 ? 4.653 2.504 9.072 1.00 90.75 289 THR A O 1
ATOM 2152 N N . CYS A 1 290 ? 3.755 2.315 7.016 1.00 94.19 290 CYS A N 1
ATOM 2153 C CA . CYS A 1 290 ? 2.531 3.040 7.350 1.00 94.19 290 CYS A CA 1
ATOM 2154 C C . CYS A 1 290 ? 1.620 2.097 8.111 1.00 94.19 290 CYS A C 1
ATOM 2156 O O . CYS A 1 290 ? 1.084 1.195 7.496 1.00 94.19 290 CYS A O 1
ATOM 2158 N N . VAL A 1 291 ? 1.476 2.273 9.419 1.00 94.12 291 VAL A N 1
ATOM 2159 C CA . VAL A 1 291 ? 0.695 1.354 10.259 1.00 94.12 291 VAL A CA 1
ATOM 2160 C C . VAL A 1 291 ? -0.774 1.733 10.341 1.00 94.12 291 VAL A C 1
ATOM 2162 O O . VAL A 1 291 ? -1.615 0.870 10.567 1.00 94.12 291 VAL A O 1
ATOM 2165 N N . ALA A 1 292 ? -1.075 3.020 10.177 1.00 95.88 292 ALA A N 1
ATOM 2166 C CA . ALA A 1 292 ? -2.423 3.527 10.326 1.00 95.88 292 ALA A CA 1
ATOM 2167 C C . ALA A 1 292 ? -2.626 4.850 9.583 1.00 95.88 292 ALA A C 1
ATOM 2169 O O . ALA A 1 292 ? -1.691 5.478 9.073 1.00 95.88 292 ALA A O 1
ATOM 2170 N N . SER A 1 293 ? -3.874 5.298 9.555 1.00 95.44 293 SER A N 1
ATOM 2171 C CA . SER A 1 293 ? -4.244 6.646 9.163 1.00 95.44 293 SER A CA 1
ATOM 2172 C C . SER A 1 293 ? -5.382 7.175 10.017 1.00 95.44 293 SER A C 1
ATOM 2174 O O . SER A 1 293 ? -6.415 6.519 10.115 1.00 95.44 293 SER A O 1
ATOM 2176 N N . SER A 1 294 ? -5.229 8.374 10.567 1.00 94.38 294 SER A N 1
ATOM 2177 C CA . SER A 1 294 ? -6.315 9.083 11.237 1.00 94.38 294 SER A CA 1
ATOM 2178 C C . SER A 1 294 ? -7.102 9.939 10.243 1.00 94.38 294 SER A C 1
ATOM 2180 O O . SER A 1 294 ? -6.579 10.385 9.216 1.00 94.38 294 SER A O 1
ATOM 2182 N N . ASN A 1 295 ? -8.385 10.134 10.535 1.00 94.06 295 ASN A N 1
ATOM 2183 C CA . ASN A 1 295 ? -9.268 11.057 9.836 1.00 94.06 295 ASN A CA 1
ATOM 2184 C C . ASN A 1 295 ? -9.913 11.998 10.860 1.00 94.06 295 ASN A C 1
ATOM 2186 O O . ASN A 1 295 ? -10.753 11.555 11.648 1.00 94.06 295 ASN A O 1
ATOM 2190 N N . SER A 1 296 ? -9.536 13.277 10.825 1.00 90.38 296 SER A N 1
ATOM 2191 C CA . SER A 1 296 ? -10.004 14.285 11.783 1.00 90.38 296 SER A CA 1
ATOM 2192 C C . SER A 1 296 ? -11.478 14.655 11.613 1.00 90.38 296 SER A C 1
ATOM 2194 O O . SER A 1 296 ? -12.112 15.060 12.578 1.00 90.38 296 SER A O 1
ATOM 2196 N N . GLN A 1 297 ? -12.057 14.467 10.423 1.00 91.69 297 GLN A N 1
ATOM 2197 C CA . GLN A 1 297 ? -13.471 14.776 10.174 1.00 91.69 297 GLN A CA 1
ATOM 2198 C C . GLN A 1 297 ? -14.419 13.699 10.703 1.00 91.69 297 GLN A C 1
ATOM 2200 O O . GLN A 1 297 ? -15.559 13.992 11.041 1.00 91.69 297 GLN A O 1
ATOM 2205 N N . THR A 1 298 ? -13.974 12.441 10.747 1.00 92.44 298 THR A N 1
ATOM 2206 C CA . THR A 1 298 ? -14.836 11.306 11.116 1.00 92.44 298 THR A CA 1
ATOM 2207 C C . THR A 1 298 ? -14.481 10.684 12.462 1.00 92.44 298 THR A C 1
ATOM 2209 O O . THR A 1 298 ? -15.146 9.728 12.866 1.00 92.44 298 THR A O 1
ATOM 2212 N N . GLY A 1 299 ? -13.415 11.155 13.121 1.00 92.81 299 GLY A N 1
ATOM 2213 C CA . GLY A 1 299 ? -12.907 10.561 14.362 1.00 92.81 299 GLY A CA 1
ATOM 2214 C C . GLY A 1 299 ? -12.529 9.086 14.196 1.00 92.81 299 GLY A C 1
ATOM 2215 O O . GLY A 1 299 ? -12.730 8.282 15.107 1.00 92.81 299 GLY A O 1
ATOM 2216 N N . THR A 1 300 ? -12.066 8.699 13.001 1.00 95.81 300 THR A N 1
ATOM 2217 C CA . THR A 1 300 ? -11.740 7.300 12.691 1.00 95.81 300 THR A CA 1
ATOM 2218 C C . THR A 1 300 ? -10.255 7.094 12.496 1.00 95.81 300 THR A C 1
ATOM 2220 O O . THR A 1 300 ? -9.616 7.858 11.768 1.00 95.81 300 THR A O 1
ATOM 2223 N N . THR A 1 301 ? -9.759 5.976 13.006 1.00 97.44 301 THR A N 1
ATOM 2224 C CA . THR A 1 301 ? -8.435 5.452 12.684 1.00 97.44 301 THR A CA 1
ATOM 2225 C C . THR A 1 301 ? -8.592 4.254 11.762 1.00 97.44 301 THR A C 1
ATOM 2227 O O . THR A 1 301 ? -9.444 3.399 11.971 1.00 97.44 301 THR A O 1
ATOM 2230 N N . SER A 1 302 ? -7.814 4.225 10.685 1.00 97.69 302 SER A N 1
ATOM 2231 C CA . SER A 1 302 ? -7.796 3.126 9.722 1.00 97.69 302 SER A CA 1
ATOM 2232 C C . SER A 1 302 ? -6.495 2.358 9.866 1.00 97.69 302 SER A C 1
ATOM 2234 O O . SER A 1 302 ? -5.440 2.987 9.863 1.00 97.69 302 SER A O 1
ATOM 2236 N N . VAL A 1 303 ? -6.563 1.035 9.954 1.00 98.00 303 VAL A N 1
ATOM 2237 C CA . VAL A 1 303 ? -5.399 0.136 9.941 1.00 98.00 303 VAL A CA 1
ATOM 2238 C C . VAL A 1 303 ? -5.450 -0.771 8.712 1.00 98.00 303 VAL A C 1
ATOM 2240 O O . VAL A 1 303 ? -6.484 -0.862 8.043 1.00 98.00 303 VAL A O 1
ATOM 2243 N N . TRP A 1 304 ? -4.334 -1.422 8.386 1.00 97.62 304 TRP A N 1
ATOM 2244 C CA . TRP A 1 304 ? -4.227 -2.271 7.197 1.00 97.62 304 TRP A CA 1
ATOM 2245 C C . TRP A 1 304 ? -4.247 -3.751 7.574 1.00 97.62 304 TRP A C 1
ATOM 2247 O O . TRP A 1 304 ? -3.444 -4.183 8.400 1.00 97.62 304 TRP A O 1
ATOM 2257 N N . GLY A 1 305 ? -5.116 -4.543 6.939 1.00 96.44 305 GLY A N 1
ATOM 2258 C CA . GLY A 1 305 ? -5.297 -5.959 7.294 1.00 96.44 305 GLY A CA 1
ATOM 2259 C C . GLY A 1 305 ? -4.015 -6.794 7.186 1.00 96.44 305 GLY A C 1
ATOM 2260 O O . GLY A 1 305 ? -3.744 -7.652 8.018 1.00 96.44 305 GLY A O 1
ATOM 2261 N N . VAL A 1 306 ? -3.141 -6.469 6.231 1.00 95.38 306 VAL A N 1
ATOM 2262 C CA . VAL A 1 306 ? -1.842 -7.143 6.042 1.00 95.38 306 VAL A CA 1
ATOM 2263 C C . VAL A 1 306 ? -0.839 -6.930 7.182 1.00 95.38 306 VAL A C 1
ATOM 2265 O O . VAL A 1 306 ? 0.188 -7.610 7.236 1.00 95.38 306 VAL A O 1
ATOM 2268 N N . HIS A 1 307 ? -1.098 -5.975 8.078 1.00 96.00 307 HIS A N 1
ATOM 2269 C CA . HIS A 1 307 ? -0.269 -5.694 9.254 1.00 96.00 307 HIS A CA 1
ATOM 2270 C C . HIS A 1 307 ? -0.754 -6.384 10.519 1.00 96.00 307 HIS A C 1
ATOM 2272 O O . HIS A 1 307 ? -0.049 -6.325 11.530 1.00 96.00 307 HIS A O 1
ATOM 2278 N N . LEU A 1 308 ? -1.904 -7.052 10.458 1.00 96.25 308 LEU A N 1
ATOM 2279 C CA . LEU A 1 308 ? -2.396 -7.871 11.551 1.00 96.25 308 LEU A CA 1
ATOM 2280 C C . LEU A 1 308 ? -1.452 -9.050 11.820 1.00 96.25 308 LEU A C 1
ATOM 2282 O O . LEU A 1 308 ? -0.649 -9.465 10.969 1.00 96.25 308 LEU A O 1
ATOM 2286 N N . THR A 1 309 ? -1.510 -9.550 13.050 1.00 93.88 309 THR A N 1
ATOM 2287 C CA . THR A 1 309 ? -0.799 -10.763 13.457 1.00 93.88 309 THR A CA 1
ATOM 2288 C C . THR A 1 309 ? -1.253 -11.948 12.605 1.00 93.88 309 THR A C 1
ATOM 2290 O O . THR A 1 309 ? -2.383 -11.988 12.113 1.00 93.88 309 THR A O 1
ATOM 2293 N N . ARG A 1 310 ? -0.330 -12.884 12.380 1.00 90.69 310 ARG A N 1
ATOM 2294 C CA . ARG A 1 310 ? -0.572 -14.104 11.615 1.00 90.69 310 ARG A CA 1
ATOM 2295 C C . ARG A 1 310 ? -0.466 -15.329 12.518 1.00 90.69 310 ARG A C 1
ATOM 2297 O O . ARG A 1 310 ? 0.255 -15.284 13.514 1.00 90.69 310 ARG A O 1
ATOM 2304 N N . SER A 1 311 ? -1.181 -16.390 12.156 1.00 86.31 311 SER A N 1
ATOM 2305 C CA . SER A 1 311 ? -1.029 -17.733 12.719 1.00 86.31 311 SER A CA 1
ATOM 2306 C C . SER A 1 311 ? 0.330 -18.334 12.344 1.00 86.31 311 SER A C 1
ATOM 2308 O O . SER A 1 311 ? 1.085 -17.768 11.551 1.00 86.31 311 SER A O 1
ATOM 2310 N N . GLN A 1 312 ? 0.625 -19.523 12.877 1.00 80.19 312 GLN A N 1
ATOM 2311 C CA . GLN A 1 312 ? 1.829 -20.281 12.512 1.00 80.19 312 GLN A CA 1
ATOM 2312 C C . GLN A 1 312 ? 1.853 -20.672 11.026 1.00 80.19 312 GLN A C 1
ATOM 2314 O O . GLN A 1 312 ? 2.920 -20.791 10.434 1.00 80.19 312 GLN A O 1
ATOM 2319 N N . SER A 1 313 ? 0.680 -20.815 10.408 1.00 78.00 313 SER A N 1
ATOM 2320 C CA . SER A 1 313 ? 0.498 -21.059 8.973 1.00 78.00 313 SER A CA 1
ATOM 2321 C C . SER A 1 313 ? 0.603 -19.791 8.110 1.00 78.00 313 SER A C 1
ATOM 2323 O O . SER A 1 313 ? 0.246 -19.813 6.937 1.00 78.00 313 SER A O 1
ATOM 2325 N N . GLU A 1 314 ? 1.084 -18.675 8.672 1.00 80.88 314 GLU A N 1
ATOM 2326 C CA . GLU A 1 314 ? 1.219 -17.375 8.006 1.00 80.88 314 GLU A CA 1
ATOM 2327 C C . GLU A 1 314 ? -0.108 -16.786 7.489 1.00 80.88 314 GLU A C 1
ATOM 2329 O O . GLU A 1 314 ? -0.095 -15.831 6.715 1.00 80.88 314 GLU A O 1
ATOM 2334 N N . HIS A 1 315 ? -1.271 -17.266 7.932 1.00 86.19 315 HIS A N 1
ATOM 2335 C CA . HIS A 1 315 ? -2.562 -16.645 7.618 1.00 86.19 315 HIS A CA 1
ATOM 2336 C C . HIS A 1 315 ? -2.906 -15.548 8.627 1.00 86.19 315 HIS A C 1
ATOM 2338 O O . HIS A 1 315 ? -2.475 -15.593 9.773 1.00 86.19 315 HIS A O 1
ATOM 2344 N N . ILE A 1 316 ? -3.672 -14.531 8.217 1.00 91.69 316 ILE A N 1
ATOM 2345 C CA . ILE A 1 316 ? -4.088 -13.445 9.122 1.00 91.69 316 ILE A CA 1
ATOM 2346 C C . ILE A 1 316 ? -4.996 -14.014 10.221 1.00 91.69 316 ILE A C 1
ATOM 2348 O O . ILE A 1 316 ? -6.016 -14.638 9.932 1.00 91.69 316 ILE A O 1
ATOM 2352 N N . SER A 1 317 ? -4.638 -13.775 11.482 1.00 90.81 317 SER A N 1
ATOM 2353 C CA . SER A 1 317 ? -5.427 -14.215 12.634 1.00 90.81 317 SER A CA 1
ATOM 2354 C C . SER A 1 317 ? -6.779 -13.499 12.687 1.00 90.81 317 SER A C 1
ATOM 2356 O O . SER A 1 317 ? -6.894 -12.334 12.306 1.00 90.81 317 SER A O 1
ATOM 2358 N N . HIS A 1 318 ? -7.806 -14.188 13.195 1.00 91.69 318 HIS A N 1
ATOM 2359 C CA . HIS A 1 318 ? -9.183 -13.681 13.291 1.00 91.69 318 HIS A CA 1
ATOM 2360 C C . HIS A 1 318 ? -9.775 -13.207 11.952 1.00 91.69 318 HIS A C 1
ATOM 2362 O O . HIS A 1 318 ? -10.595 -12.287 11.942 1.00 91.69 318 HIS A O 1
ATOM 2368 N N . TRP A 1 319 ? -9.379 -13.821 10.828 1.00 92.88 319 TRP A N 1
ATOM 2369 C CA . TRP A 1 319 ? -9.804 -13.409 9.486 1.00 92.88 319 TRP A CA 1
ATOM 2370 C C . TRP A 1 319 ? -11.322 -13.237 9.357 1.00 92.88 319 TRP A C 1
ATOM 2372 O O . TRP A 1 319 ? -11.769 -12.214 8.850 1.00 92.88 319 TRP A O 1
ATOM 2382 N N . ASP A 1 320 ? -12.126 -14.145 9.913 1.00 92.62 320 ASP A N 1
ATOM 2383 C CA . ASP A 1 320 ? -13.591 -14.039 9.861 1.00 92.62 320 ASP A CA 1
ATOM 2384 C C . ASP A 1 320 ? -14.165 -12.779 10.508 1.00 92.62 320 ASP A C 1
ATOM 2386 O O . ASP A 1 320 ? -15.227 -12.313 10.102 1.00 92.62 320 ASP A O 1
ATOM 2390 N N . LYS A 1 321 ? -13.447 -12.196 11.472 1.00 94.31 321 LYS A N 1
ATOM 2391 C CA . LYS A 1 321 ? -13.841 -10.959 12.152 1.00 94.31 321 LYS A CA 1
ATOM 2392 C C . LYS A 1 321 ? -13.373 -9.699 11.414 1.00 94.31 321 LYS A C 1
ATOM 2394 O O . LYS A 1 321 ? -13.901 -8.622 11.665 1.00 94.31 321 LYS A O 1
ATOM 2399 N N . VAL A 1 322 ? -12.372 -9.807 10.535 1.00 95.88 322 VAL A N 1
ATOM 2400 C CA . VAL A 1 322 ? -11.711 -8.652 9.891 1.00 95.88 322 VAL A CA 1
ATOM 2401 C C . VAL A 1 322 ? -11.760 -8.668 8.369 1.00 95.88 322 VAL A C 1
ATOM 2403 O O . VAL A 1 322 ? -11.298 -7.706 7.749 1.00 95.88 322 VAL A O 1
ATOM 2406 N N . LYS A 1 323 ? -12.280 -9.727 7.745 1.00 96.12 323 LYS A N 1
ATOM 2407 C CA . LYS A 1 323 ? -12.314 -9.866 6.288 1.00 96.12 323 LYS A CA 1
ATOM 2408 C C . LYS A 1 323 ? -13.086 -8.716 5.627 1.00 96.12 323 LYS A C 1
ATOM 2410 O O . LYS A 1 323 ? -14.022 -8.180 6.225 1.00 96.12 323 LYS A O 1
ATOM 2415 N N . PRO A 1 324 ? -12.682 -8.285 4.423 1.00 97.56 324 PRO A N 1
ATOM 2416 C CA . PRO A 1 324 ? -13.411 -7.274 3.669 1.00 97.56 324 PRO A CA 1
ATOM 2417 C C . PRO A 1 324 ? -14.841 -7.701 3.351 1.00 97.56 324 PRO A C 1
ATOM 2419 O O . PRO A 1 324 ? -15.091 -8.869 3.071 1.00 97.56 324 PRO A O 1
ATOM 2422 N N . THR A 1 325 ? -15.759 -6.739 3.332 1.00 97.50 325 THR A N 1
ATOM 2423 C CA . THR A 1 325 ? -17.162 -6.951 2.930 1.00 97.50 325 THR A CA 1
ATOM 2424 C C . THR A 1 325 ? -17.446 -6.480 1.503 1.00 97.50 325 THR A C 1
ATOM 2426 O O . THR A 1 325 ? -18.402 -6.924 0.870 1.00 97.50 325 THR A O 1
ATOM 2429 N N . ALA A 1 326 ? -16.600 -5.592 0.973 1.00 98.06 326 ALA A N 1
ATOM 2430 C CA . ALA A 1 326 ? -16.775 -4.978 -0.336 1.00 98.06 326 ALA A CA 1
ATOM 2431 C C . ALA A 1 326 ? -15.467 -4.435 -0.918 1.00 98.06 326 ALA A C 1
ATOM 2433 O O . ALA A 1 326 ? -14.473 -4.211 -0.214 1.00 98.06 326 ALA A O 1
ATOM 2434 N N . HIS A 1 327 ? -15.523 -4.112 -2.208 1.00 98.31 327 HIS A N 1
ATOM 2435 C CA . HIS A 1 327 ? -14.583 -3.220 -2.867 1.00 98.31 327 HIS A CA 1
ATOM 2436 C C . HIS A 1 327 ? -15.179 -1.822 -2.979 1.00 98.31 327 HIS A C 1
ATOM 2438 O O . HIS A 1 327 ? -16.275 -1.640 -3.509 1.00 98.31 327 HIS A O 1
ATOM 2444 N N . ILE A 1 328 ? -14.423 -0.824 -2.535 1.00 98.06 328 ILE A N 1
ATOM 2445 C CA . ILE A 1 328 ? -14.816 0.586 -2.559 1.00 98.06 328 ILE A CA 1
ATOM 2446 C C . ILE A 1 328 ? -13.897 1.390 -3.480 1.00 98.06 328 ILE A C 1
ATOM 2448 O O . ILE A 1 328 ? -12.693 1.115 -3.561 1.00 98.06 328 ILE A O 1
ATOM 2452 N N . PHE A 1 329 ? -14.453 2.416 -4.127 1.00 95.94 329 PHE A N 1
ATOM 2453 C CA . PHE A 1 329 ? -13.770 3.225 -5.149 1.00 95.94 329 PHE A CA 1
ATOM 2454 C C . PHE A 1 329 ? -13.251 2.395 -6.334 1.00 95.94 329 PHE A C 1
ATOM 2456 O O . PHE A 1 329 ? -12.138 2.610 -6.827 1.00 95.94 329 PHE A O 1
ATOM 2463 N N . TYR A 1 330 ? -14.045 1.406 -6.747 1.00 95.06 330 TYR A N 1
ATOM 2464 C CA . TYR A 1 330 ? -13.631 0.363 -7.679 1.00 95.06 330 TYR A CA 1
ATOM 2465 C C . TYR A 1 330 ? -13.518 0.839 -9.131 1.00 95.06 330 TYR A C 1
ATOM 2467 O O . TYR A 1 330 ? -12.786 0.219 -9.887 1.00 95.06 330 TYR A O 1
ATOM 2475 N N . ASP A 1 331 ? -14.107 1.975 -9.522 1.00 90.44 331 ASP A N 1
ATOM 2476 C CA . ASP A 1 331 ? -13.962 2.535 -10.885 1.00 90.44 331 ASP A CA 1
ATOM 2477 C C . ASP A 1 331 ? -12.498 2.796 -11.285 1.00 90.44 331 ASP A C 1
ATOM 2479 O O . ASP A 1 331 ? -12.161 2.897 -12.459 1.00 90.44 331 ASP A O 1
ATOM 2483 N N . THR A 1 332 ? -11.610 2.890 -10.292 1.00 88.88 332 THR A N 1
ATOM 2484 C CA . THR A 1 332 ? -10.186 3.204 -10.468 1.00 88.88 332 THR A CA 1
ATOM 2485 C C . THR A 1 332 ? -9.272 1.982 -10.302 1.00 88.88 332 THR A C 1
ATOM 2487 O O . THR A 1 332 ? -8.060 2.130 -10.118 1.00 88.88 332 THR A O 1
ATOM 2490 N N . HIS A 1 333 ? -9.841 0.769 -10.311 1.00 91.88 333 HIS A N 1
ATOM 2491 C CA . HIS A 1 333 ? -9.102 -0.476 -10.096 1.00 91.88 333 HIS A CA 1
ATOM 2492 C C . HIS A 1 333 ? -8.000 -0.685 -11.148 1.00 91.88 333 HIS A C 1
ATOM 2494 O O . HIS A 1 333 ? -8.177 -0.425 -12.333 1.00 91.88 333 HIS A O 1
ATOM 2500 N N . LEU A 1 334 ? -6.839 -1.172 -10.697 1.00 89.38 334 LEU A N 1
ATOM 2501 C CA . LEU A 1 334 ? -5.711 -1.551 -11.567 1.00 89.38 334 LEU A CA 1
ATOM 2502 C C . LEU A 1 334 ? -5.662 -3.055 -11.864 1.00 89.38 334 LEU A C 1
ATOM 2504 O O . LEU A 1 334 ? -4.911 -3.492 -12.731 1.00 89.38 334 LEU A O 1
ATOM 2508 N N . LEU A 1 335 ? -6.409 -3.838 -11.088 1.00 90.31 335 LEU A N 1
ATOM 2509 C CA . LEU A 1 335 ? -6.499 -5.287 -11.173 1.00 90.31 335 LEU A CA 1
ATOM 2510 C C . LEU A 1 335 ? -7.963 -5.670 -10.970 1.00 90.31 335 LEU A C 1
ATOM 2512 O O . LEU A 1 335 ? -8.578 -5.279 -9.972 1.00 90.31 335 LEU A O 1
ATOM 2516 N N . GLU A 1 336 ? -8.508 -6.413 -11.926 1.00 91.38 336 GLU A N 1
ATOM 2517 C CA . GLU A 1 336 ? -9.835 -7.002 -11.811 1.00 91.38 336 GLU A CA 1
ATOM 2518 C C . GLU A 1 336 ? -9.807 -8.110 -10.747 1.00 91.38 336 GLU A C 1
ATOM 2520 O O . GLU A 1 336 ? -8.897 -8.935 -10.707 1.00 91.38 336 GLU A O 1
ATOM 2525 N N . ILE A 1 337 ? -10.792 -8.116 -9.849 1.00 93.81 337 ILE A N 1
ATOM 2526 C CA . ILE A 1 337 ? -10.886 -9.076 -8.743 1.00 93.81 337 ILE A CA 1
ATOM 2527 C C . ILE A 1 337 ? -12.253 -9.740 -8.825 1.00 93.81 337 ILE A C 1
ATOM 2529 O O . ILE A 1 337 ? -13.264 -9.051 -8.748 1.00 93.81 337 ILE A O 1
ATOM 2533 N N . LYS A 1 338 ? -12.295 -11.063 -8.971 1.00 93.69 338 LYS A N 1
ATOM 2534 C CA . LYS A 1 338 ? -13.534 -11.847 -9.091 1.00 93.69 338 LYS A CA 1
ATOM 2535 C C . LYS A 1 338 ? -13.695 -12.750 -7.869 1.00 93.69 338 LYS A C 1
ATOM 2537 O O . LYS A 1 338 ? -13.456 -13.951 -7.944 1.00 93.69 338 LYS A O 1
ATOM 2542 N N . ASP A 1 339 ? -14.043 -12.145 -6.737 1.00 93.25 339 ASP A N 1
ATOM 2543 C CA . ASP A 1 339 ? -14.145 -12.792 -5.419 1.00 93.25 339 ASP A CA 1
ATOM 2544 C C . ASP A 1 339 ? -15.581 -12.839 -4.862 1.00 93.25 339 ASP A C 1
ATOM 2546 O O . ASP A 1 339 ? -15.801 -13.285 -3.741 1.00 93.25 339 ASP A O 1
ATOM 2550 N N . GLY A 1 340 ? -16.569 -12.379 -5.638 1.00 93.69 340 GLY A N 1
ATOM 2551 C CA . GLY A 1 340 ? -17.979 -12.350 -5.241 1.00 93.69 340 GLY A CA 1
ATOM 2552 C C . GLY A 1 340 ? -18.361 -11.208 -4.291 1.00 93.69 340 GLY A C 1
ATOM 2553 O O . GLY A 1 340 ? -19.547 -11.036 -4.006 1.00 93.69 340 GLY A O 1
ATOM 2554 N N . LEU A 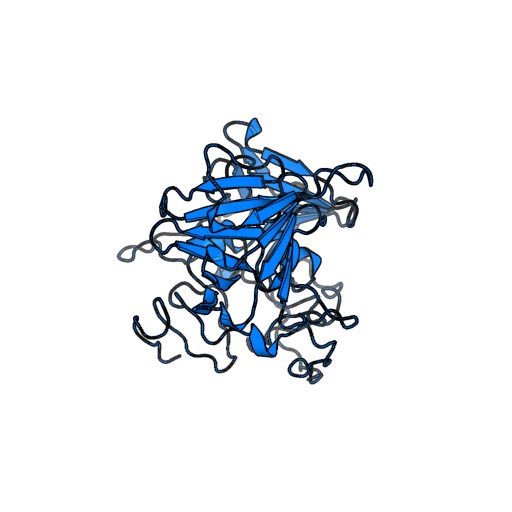1 341 ? -17.407 -10.391 -3.827 1.00 96.44 341 LEU A N 1
ATOM 2555 C CA . LEU A 1 341 ? -17.709 -9.229 -2.995 1.00 96.44 341 LEU A CA 1
ATOM 2556 C C . LEU A 1 341 ? -18.308 -8.091 -3.829 1.00 96.44 341 LEU A C 1
ATOM 2558 O O . LEU A 1 341 ? -17.944 -7.855 -4.984 1.00 96.44 341 LEU A O 1
ATOM 2562 N N . SER A 1 342 ? -19.217 -7.332 -3.215 1.00 97.19 342 SER A N 1
ATOM 2563 C CA . SER A 1 342 ? -19.874 -6.204 -3.881 1.00 97.19 342 SER A CA 1
ATOM 2564 C C . SER A 1 342 ? -18.875 -5.101 -4.264 1.00 97.19 342 SER A C 1
ATOM 2566 O O . SER A 1 342 ? -17.935 -4.804 -3.521 1.00 97.19 342 SER A O 1
ATOM 2568 N N . LYS A 1 343 ? -19.069 -4.480 -5.434 1.00 97.81 343 LYS A N 1
ATOM 2569 C CA . LYS A 1 343 ? -18.198 -3.425 -5.975 1.00 97.81 343 LYS A CA 1
ATOM 2570 C C . LYS A 1 343 ? -18.927 -2.087 -5.979 1.00 97.81 343 LYS A C 1
ATOM 2572 O O . LYS A 1 343 ? -20.086 -2.019 -6.377 1.00 97.81 343 LYS A O 1
ATOM 2577 N N . TRP A 1 344 ? -18.259 -1.024 -5.539 1.00 97.88 344 TRP A N 1
ATOM 2578 C CA . TRP A 1 344 ? -18.874 0.294 -5.358 1.00 97.88 344 TRP A CA 1
ATOM 2579 C C . TRP A 1 344 ? -18.003 1.412 -5.926 1.00 97.88 344 TRP A C 1
ATOM 2581 O O . TRP A 1 344 ? -16.778 1.391 -5.770 1.00 97.88 344 TRP A O 1
ATOM 2591 N N . SER A 1 345 ? -18.638 2.434 -6.505 1.00 95.94 345 SER A N 1
ATOM 2592 C CA . SER A 1 345 ? -17.950 3.636 -7.009 1.00 95.94 345 SER A CA 1
ATOM 2593 C C . SER A 1 345 ? -17.340 4.500 -5.901 1.00 95.94 345 SER A C 1
ATOM 2595 O O . SER A 1 345 ? -16.377 5.238 -6.096 1.00 95.94 345 SER A O 1
ATOM 2597 N N . GLY A 1 346 ? -17.870 4.366 -4.688 1.00 95.88 346 GLY A N 1
ATOM 2598 C CA . GLY A 1 346 ? -17.396 5.034 -3.485 1.00 95.88 346 GLY A CA 1
ATOM 2599 C C . GLY A 1 346 ? -17.527 4.112 -2.285 1.00 95.88 346 GLY A C 1
ATOM 2600 O O . GLY A 1 346 ? -17.107 2.961 -2.344 1.00 95.88 346 GLY A O 1
ATOM 2601 N N . TYR A 1 347 ? -18.101 4.606 -1.194 1.00 95.81 347 TYR A N 1
ATOM 2602 C CA . TYR A 1 347 ? -18.334 3.806 0.004 1.00 95.81 347 TYR A CA 1
ATOM 2603 C C . TYR A 1 347 ? -19.529 2.857 -0.166 1.00 95.81 347 TYR A C 1
ATOM 2605 O O . TYR A 1 347 ? -20.584 3.240 -0.671 1.00 95.81 347 TYR A O 1
ATOM 2613 N N . GLU A 1 348 ? -19.369 1.620 0.308 1.00 96.31 348 GLU A N 1
ATOM 2614 C CA . GLU A 1 348 ? -20.441 0.622 0.325 1.00 96.31 348 GLU A CA 1
ATOM 2615 C C . GLU A 1 348 ? -21.631 1.113 1.162 1.00 96.31 348 GLU A C 1
ATOM 2617 O O . GLU A 1 348 ? -21.453 1.626 2.277 1.00 96.31 348 GLU A O 1
ATOM 2622 N N . GLY A 1 349 ? -22.828 0.948 0.593 1.00 95.12 349 GLY A N 1
ATOM 2623 C CA . GLY A 1 349 ? -24.110 1.351 1.172 1.00 95.12 349 GLY A CA 1
ATOM 2624 C C . GLY A 1 349 ? -24.506 2.809 0.920 1.00 95.12 349 GLY A C 1
ATOM 2625 O O . GLY A 1 349 ? -25.669 3.146 1.107 1.00 95.12 349 GLY A O 1
ATOM 2626 N N . SER A 1 350 ? -23.583 3.675 0.482 1.00 95.44 350 SER A N 1
ATOM 2627 C CA . SER A 1 350 ? -23.873 5.101 0.242 1.00 95.44 350 SER A CA 1
ATOM 2628 C C . SER A 1 350 ? -23.532 5.600 -1.161 1.00 95.44 350 SER A C 1
ATOM 2630 O O . SER A 1 350 ? -23.895 6.715 -1.520 1.00 95.44 350 SER A O 1
ATOM 2632 N N . SER A 1 351 ? -22.804 4.812 -1.948 1.00 96.94 351 SER A N 1
ATOM 2633 C CA . SER A 1 351 ? -22.431 5.138 -3.330 1.00 96.94 351 SER A CA 1
ATOM 2634 C C . SER A 1 351 ? -23.134 4.208 -4.319 1.00 96.94 351 SER A C 1
ATOM 2636 O O . SER A 1 351 ? -23.868 3.311 -3.917 1.00 96.94 351 SER A O 1
ATOM 2638 N N . LYS A 1 352 ? -22.920 4.395 -5.624 1.00 97.12 352 LYS A N 1
ATOM 2639 C CA . LYS A 1 352 ? -23.474 3.494 -6.642 1.00 97.12 352 LYS A CA 1
ATOM 2640 C C . LYS A 1 352 ? -22.795 2.119 -6.545 1.00 97.12 352 LYS A C 1
ATOM 2642 O O . LYS A 1 352 ? -21.564 2.040 -6.546 1.00 97.12 352 LYS A O 1
ATOM 2647 N N . ARG A 1 353 ? -23.593 1.049 -6.483 1.00 97.06 353 ARG A N 1
ATOM 2648 C CA . ARG A 1 353 ? -23.115 -0.325 -6.690 1.00 97.06 353 ARG A CA 1
ATOM 2649 C C . ARG A 1 353 ? -22.841 -0.534 -8.181 1.00 97.06 353 ARG A C 1
ATOM 2651 O O . ARG A 1 353 ? -23.619 -0.080 -9.016 1.00 97.06 353 ARG A O 1
ATOM 2658 N N . LEU A 1 354 ? -21.715 -1.158 -8.499 1.00 94.06 354 LEU A N 1
ATOM 2659 C CA . LEU A 1 354 ? -21.303 -1.468 -9.864 1.00 94.06 354 LEU A CA 1
ATOM 2660 C C . LEU A 1 354 ? -21.730 -2.899 -10.205 1.00 94.06 354 LEU A C 1
ATOM 2662 O O . LEU A 1 354 ? -21.518 -3.807 -9.397 1.00 94.06 354 LEU A O 1
ATOM 2666 N N . ASP A 1 355 ? -22.301 -3.077 -11.392 1.00 86.38 355 ASP A N 1
ATOM 2667 C CA . ASP A 1 355 ? -22.729 -4.373 -11.920 1.00 86.38 355 ASP A CA 1
ATOM 2668 C C . ASP A 1 355 ? -21.584 -4.957 -12.766 1.00 86.38 355 ASP A C 1
ATOM 2670 O O . ASP A 1 355 ? -21.502 -4.699 -13.967 1.00 86.38 355 ASP A O 1
ATOM 2674 N N . LEU A 1 356 ? -20.647 -5.649 -12.105 1.00 81.25 356 LEU A N 1
ATOM 2675 C CA . LEU A 1 356 ? -19.406 -6.191 -12.681 1.00 81.25 356 LEU A CA 1
ATOM 2676 C C . LEU A 1 356 ? -19.202 -7.660 -12.315 1.00 81.25 356 LEU A C 1
ATOM 2678 O O . LEU A 1 356 ? -19.499 -8.007 -11.145 1.00 81.25 356 LEU A O 1
#

Secondary structure (DSSP, 8-state):
----PPPEEEEE-TTSSEEEEEETT---EEEEE--HHHHHHHSSSSEEEEEE-TT-EEEEESSGGGEEEE--TT-TTEEEEEETTT--EEEEEETTTTEEEEEGGGB-BPPPTTS---SPBTTHHHHS--EEESGGG-SS---SS-EE-SSSPPTTTTSTTGGG------------S-------S---EEEE-TTSSEEEEE-GGGEEEEEEE--HHHHHHHSSS-EEEEEEEGGG-EEEE--SS-TTSPPEEEEGGG--GGG--TTEEEEE-SS-TTEEEEEETTT--EEEEEETTTTEEEEEGGGB-B-TTSPBTTHHHH---EEESGGG-SS---SS-EEESSSTTTSPEE--

Mean predicted aligned error: 7.77 Å

InterPro domains:
  IPR006913 CENP-V/GFA domain [PF04828] (9-101)
  IPR006913 CENP-V/GFA domain [PF04828] (189-240)
  IPR006913 CENP-V/GFA domain [PS51891] (9-125)
  IPR006913 CENP-V/GFA domain [PS51891] (189-331)
  IPR011057 Mss4-like superfamily [SSF51316] (6-154)
  IPR011057 Mss4-like superfamily [SSF51316] (188-351)